Protein AF-A0A7V9KLG7-F1 (afdb_monomer_lite)

Secondary structure (DSSP, 8-state):
-PPPSEEEETTEEEE----EEEEEE--------S-------GGGEEEEEETTEEEE-EESSSSEEEEEES-GGG--TTPPEEEEETTSSSEEE-SSPPP--HHHHHHHHHHHHTT-SS---------------S-S-EEEEEEEEEEEETTEEEEEEEEEEE-SSPPPP-SSPPEEEETTEEESTTEEE-TTSSEEEEEEEHHHHHTSPTT-EEEEESS---TTS-S-EEEEEE--GGGB-

Sequence (241 aa):
MPEPRVMETHGRRENVRVAYRLTLAVELRSSQKVGTVRLPSLSKVGLIWLDDAA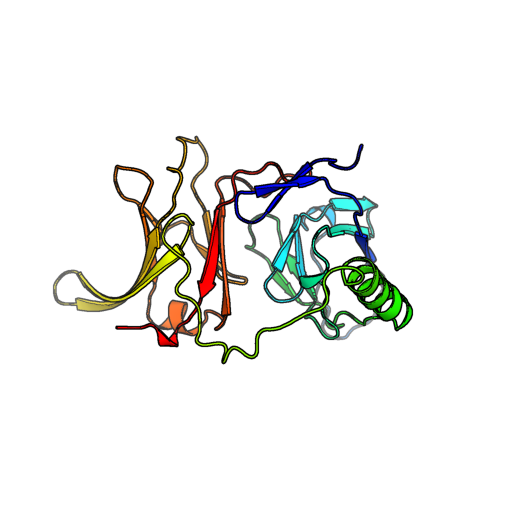LPAFSTNSQEISTLIYDLSVLRDGAEIAVSSADGSQMYSLAERLKYESKVQRLTSEVKTDSESKVQATSTSNVQPRKEGEEGNQVVGIRSAVRVIGATRMPLVQIELRTSRPFPPRHTALQLQVGKRFFLNELTGDHTGRTLTLTLTQEMFAELNQGGEIVAFFDKPDRSGFADVWHFGRLDKGSRQ

Foldseek 3Di:
DDAFQWAQDQNDIDGQPDKDKDKDFAPPPPDDDDPDPPDPFVVQWQWKAFQLDTFGWDDPDRGMIMGIDRDCVSQDAQTWIWTAGNQLPGIGTDPDGRHDDCVVVVVVVVVVVVPPPDDDDDDDDDDDPDPDDDQAWAFPAKEWDWDDDPPDIAIKIKTKIFGNDADDDDPFFKWKDFRSDIDGPQWDADPRNGMIIRIGGPVRVVPGDFFTWIKMFRHGCDSNNPGPMGTHGGDHPVRYD

Radius of gyration: 20.8 Å; chains: 1; bounding box: 42×64×61 Å

Structure (mmCIF, N/CA/C/O backbone):
data_AF-A0A7V9KLG7-F1
#
_entry.id   AF-A0A7V9KLG7-F1
#
loop_
_atom_site.group_PDB
_atom_site.id
_atom_site.type_symbol
_atom_site.label_atom_id
_atom_site.label_alt_id
_atom_site.label_comp_id
_atom_site.label_asym_id
_atom_site.label_entity_id
_atom_site.label_seq_id
_atom_site.pdbx_PDB_ins_code
_atom_site.Cartn_x
_atom_site.Cartn_y
_atom_site.Cartn_z
_atom_site.occupancy
_atom_site.B_iso_or_equiv
_atom_site.auth_seq_id
_atom_site.auth_comp_id
_atom_site.auth_asym_id
_atom_site.auth_atom_id
_atom_site.pdbx_PDB_model_num
ATOM 1 N N . MET A 1 1 ? 22.560 -0.362 -15.813 1.00 50.56 1 MET A N 1
ATOM 2 C CA . MET A 1 1 ? 22.410 -1.464 -14.835 1.00 50.56 1 MET A CA 1
ATOM 3 C C . MET A 1 1 ? 21.863 -2.677 -15.570 1.00 50.56 1 MET A C 1
ATOM 5 O O . MET A 1 1 ? 21.117 -2.451 -16.516 1.00 50.56 1 MET A O 1
ATOM 9 N N . PRO A 1 2 ? 22.240 -3.910 -15.197 1.00 54.38 2 PRO A N 1
ATOM 10 C CA . PRO A 1 2 ? 21.664 -5.111 -15.797 1.00 54.38 2 PRO A CA 1
ATOM 11 C C . PRO A 1 2 ? 20.204 -5.291 -15.352 1.00 54.38 2 PRO A C 1
ATOM 13 O O . PRO A 1 2 ? 19.889 -5.083 -14.183 1.00 54.38 2 PRO A O 1
ATOM 16 N N . GLU A 1 3 ? 19.326 -5.651 -16.287 1.00 60.41 3 GLU A N 1
ATOM 17 C CA . GLU A 1 3 ? 17.909 -5.929 -16.024 1.00 60.41 3 GLU A CA 1
ATOM 18 C C . GLU A 1 3 ? 17.754 -7.220 -15.194 1.00 60.41 3 GLU A C 1
ATOM 20 O O . GLU A 1 3 ? 18.496 -8.187 -15.423 1.00 60.41 3 GLU A O 1
ATOM 25 N N . PRO A 1 4 ? 16.834 -7.257 -14.210 1.00 60.16 4 PRO A N 1
ATOM 26 C CA . PRO A 1 4 ? 16.617 -8.442 -13.390 1.00 60.16 4 PRO A CA 1
ATOM 27 C C . PRO A 1 4 ? 16.093 -9.596 -14.252 1.00 60.16 4 PRO A C 1
ATOM 29 O O . PRO A 1 4 ? 15.178 -9.433 -15.051 1.00 60.16 4 PRO A O 1
ATOM 32 N N . ARG A 1 5 ? 16.695 -10.781 -14.088 1.00 68.75 5 ARG A N 1
ATOM 33 C CA . ARG A 1 5 ? 16.345 -11.996 -14.850 1.00 68.75 5 ARG A CA 1
ATOM 34 C C . ARG A 1 5 ? 15.296 -12.869 -14.157 1.00 68.75 5 ARG A C 1
ATOM 36 O O . ARG A 1 5 ? 14.752 -13.773 -14.785 1.00 68.75 5 ARG A O 1
ATOM 43 N N . VAL A 1 6 ? 15.029 -12.619 -12.876 1.00 68.75 6 VAL A N 1
ATOM 44 C CA . VAL A 1 6 ? 14.090 -13.376 -12.037 1.00 68.75 6 VAL A CA 1
ATOM 45 C C . VAL A 1 6 ? 13.351 -12.391 -11.136 1.00 68.75 6 VAL A C 1
ATOM 47 O O . VAL A 1 6 ? 13.998 -11.528 -10.549 1.00 68.75 6 VAL A O 1
ATOM 50 N N . MET A 1 7 ? 12.031 -12.527 -11.023 1.00 65.19 7 MET A N 1
ATOM 51 C CA . MET A 1 7 ? 11.168 -11.697 -10.175 1.00 65.19 7 MET A CA 1
ATOM 52 C C . MET A 1 7 ? 10.248 -12.592 -9.342 1.00 65.19 7 MET A C 1
ATOM 54 O O . MET A 1 7 ? 9.874 -13.673 -9.789 1.00 65.19 7 MET A O 1
ATOM 58 N N . GLU A 1 8 ? 9.891 -12.172 -8.129 1.00 56.59 8 GLU A N 1
ATOM 59 C CA . GLU A 1 8 ? 8.885 -12.865 -7.323 1.00 56.59 8 GLU A CA 1
ATOM 60 C C . GLU A 1 8 ? 7.519 -12.202 -7.525 1.00 56.59 8 GLU A C 1
ATOM 62 O O . GLU A 1 8 ? 7.353 -11.014 -7.270 1.00 56.59 8 GLU A O 1
ATOM 67 N N . THR A 1 9 ? 6.541 -12.944 -8.037 1.00 57.09 9 THR A N 1
ATOM 68 C CA . THR A 1 9 ? 5.181 -12.456 -8.307 1.00 57.09 9 THR A CA 1
ATOM 69 C C . THR A 1 9 ? 4.203 -13.399 -7.622 1.00 57.09 9 THR A C 1
ATOM 71 O O . THR A 1 9 ? 4.244 -14.606 -7.848 1.00 57.09 9 THR A O 1
ATOM 74 N N . HIS A 1 10 ? 3.363 -12.879 -6.721 1.00 55.62 10 HIS A N 1
ATOM 75 C CA . HIS A 1 10 ? 2.422 -13.689 -5.929 1.00 55.62 10 HIS A CA 1
ATOM 76 C C . HIS A 1 10 ? 3.079 -14.891 -5.207 1.00 55.62 10 HIS A C 1
ATOM 78 O O . HIS A 1 10 ? 2.511 -15.980 -5.141 1.00 55.62 10 HIS A O 1
ATOM 84 N N . GLY A 1 11 ? 4.302 -14.716 -4.689 1.00 54.75 11 GLY A N 1
ATOM 85 C CA . GLY A 1 11 ? 5.048 -15.769 -3.984 1.00 54.75 11 GLY A CA 1
ATOM 86 C C . GLY A 1 11 ? 5.677 -16.838 -4.889 1.00 54.75 11 GLY A C 1
ATOM 87 O O . GLY A 1 11 ? 6.160 -17.856 -4.393 1.00 54.75 11 GLY A O 1
ATOM 88 N N . ARG A 1 12 ? 5.684 -16.641 -6.214 1.00 58.19 12 ARG A N 1
ATOM 89 C CA . ARG A 1 12 ? 6.377 -17.509 -7.176 1.00 58.19 12 ARG A CA 1
ATOM 90 C C . ARG A 1 12 ? 7.534 -16.768 -7.821 1.00 58.19 12 ARG A C 1
ATOM 92 O O . ARG A 1 12 ? 7.380 -15.631 -8.246 1.00 58.19 12 ARG A O 1
ATOM 99 N N . ARG A 1 13 ? 8.688 -17.427 -7.932 1.00 68.00 13 ARG A N 1
ATOM 100 C CA . ARG A 1 13 ? 9.816 -16.917 -8.720 1.00 68.00 13 ARG A CA 1
ATOM 101 C C . ARG A 1 13 ? 9.582 -17.209 -10.194 1.00 68.00 13 ARG A C 1
ATOM 103 O O . ARG A 1 13 ? 9.555 -18.369 -10.597 1.00 68.00 13 ARG A O 1
ATOM 110 N N . GLU A 1 14 ? 9.464 -16.159 -10.987 1.00 69.94 14 GLU A N 1
ATOM 111 C CA . GLU A 1 14 ? 9.272 -16.224 -12.427 1.00 69.94 14 GLU A CA 1
ATOM 112 C C . GLU A 1 14 ? 10.493 -15.652 -13.149 1.00 69.94 14 GLU A C 1
ATOM 114 O O . GLU A 1 14 ? 11.100 -14.670 -12.720 1.00 69.94 14 GLU A O 1
ATOM 119 N N . ASN A 1 15 ? 10.879 -16.288 -14.256 1.00 73.81 15 ASN A N 1
ATOM 120 C CA . ASN A 1 15 ? 11.933 -15.760 -15.115 1.00 73.81 15 ASN A CA 1
ATOM 121 C C . ASN A 1 15 ? 11.377 -14.594 -15.930 1.00 73.81 15 ASN A C 1
ATOM 123 O O . ASN A 1 15 ? 10.425 -14.761 -16.696 1.00 73.81 15 ASN A O 1
ATOM 127 N N . VAL A 1 16 ? 12.020 -13.436 -15.817 1.00 69.50 16 VAL A N 1
ATOM 128 C CA . VAL A 1 16 ? 11.659 -12.246 -16.583 1.00 69.50 16 VAL A CA 1
ATOM 129 C C . VAL A 1 16 ? 12.152 -12.436 -18.013 1.00 69.50 16 VAL A C 1
ATOM 131 O O . VAL A 1 16 ? 13.354 -12.426 -18.277 1.00 69.50 16 VAL A O 1
ATOM 134 N N . ARG A 1 17 ? 11.219 -12.653 -18.944 1.00 73.88 17 ARG A N 1
ATOM 135 C CA . ARG A 1 17 ? 11.542 -12.797 -20.374 1.00 73.88 17 ARG A CA 1
ATOM 136 C C . ARG A 1 17 ? 11.576 -11.460 -21.104 1.00 73.88 17 ARG A C 1
ATOM 138 O O . ARG A 1 17 ? 12.339 -11.313 -22.051 1.00 73.88 17 ARG A O 1
ATOM 145 N N . VAL A 1 18 ? 10.734 -10.518 -20.683 1.00 73.56 18 VAL A N 1
ATOM 146 C CA . VAL A 1 18 ? 10.558 -9.211 -21.319 1.00 73.56 18 VAL A CA 1
ATOM 147 C C . VAL A 1 18 ? 10.290 -8.175 -20.232 1.00 73.56 18 VAL A C 1
ATOM 149 O O . VAL A 1 18 ? 9.501 -8.426 -19.324 1.00 73.56 18 VAL A O 1
ATOM 152 N N . ALA A 1 19 ? 10.939 -7.019 -20.340 1.00 76.50 19 ALA A N 1
ATOM 153 C CA . ALA A 1 19 ? 10.670 -5.846 -19.523 1.00 76.50 19 ALA A CA 1
ATOM 154 C C . ALA A 1 19 ? 10.265 -4.689 -20.439 1.00 76.50 19 ALA A C 1
ATOM 156 O O . ALA A 1 19 ? 10.930 -4.410 -21.437 1.00 76.50 19 ALA A O 1
ATOM 157 N N . TYR A 1 20 ? 9.174 -4.011 -20.102 1.00 80.44 20 TYR A N 1
ATOM 158 C CA . TYR A 1 20 ? 8.732 -2.806 -20.790 1.00 80.44 20 TYR A CA 1
ATOM 159 C C . TYR A 1 20 ? 9.204 -1.593 -20.006 1.00 80.44 20 TYR A C 1
ATOM 161 O O . TYR A 1 20 ? 9.149 -1.578 -18.780 1.00 80.44 20 TYR A O 1
ATOM 169 N N . ARG A 1 21 ? 9.654 -0.551 -20.698 1.00 83.81 21 ARG A N 1
ATOM 170 C CA . ARG A 1 21 ? 10.024 0.706 -20.054 1.00 83.81 21 ARG A CA 1
ATOM 171 C C . ARG A 1 21 ? 8.976 1.762 -20.356 1.00 83.81 21 ARG A C 1
ATOM 173 O O . ARG A 1 21 ? 8.774 2.115 -21.514 1.00 83.81 21 ARG A O 1
ATOM 180 N N . LEU A 1 22 ? 8.356 2.289 -19.306 1.00 83.62 22 LEU A N 1
ATOM 181 C CA . LEU A 1 22 ? 7.529 3.486 -19.390 1.00 83.62 22 LEU A CA 1
ATOM 182 C C . LEU A 1 22 ? 8.392 4.693 -19.027 1.00 83.62 22 LEU A C 1
ATOM 184 O O . LEU A 1 22 ? 8.994 4.708 -17.954 1.00 83.62 22 LEU A O 1
ATOM 188 N N . THR A 1 23 ? 8.439 5.695 -19.902 1.00 84.06 23 THR A N 1
ATOM 189 C CA . THR A 1 23 ? 9.157 6.956 -19.676 1.00 84.06 23 THR A CA 1
ATOM 190 C C . THR A 1 23 ? 8.160 8.105 -19.682 1.00 84.06 23 THR A C 1
ATOM 192 O O . THR A 1 23 ? 7.398 8.257 -20.633 1.00 84.06 23 THR A O 1
ATOM 195 N N . LEU A 1 24 ? 8.188 8.927 -18.636 1.00 81.81 24 LEU A N 1
ATOM 196 C CA . LEU A 1 24 ? 7.443 10.176 -18.551 1.00 81.81 24 LEU A CA 1
ATOM 197 C C . LEU A 1 24 ? 8.441 11.326 -18.703 1.00 81.81 24 LEU A C 1
ATOM 199 O O . LEU A 1 24 ? 9.329 11.500 -17.863 1.00 81.81 24 LEU A O 1
ATOM 203 N N . ALA A 1 25 ? 8.300 12.089 -19.785 1.00 78.62 25 ALA A N 1
ATOM 204 C CA . ALA A 1 25 ? 9.072 13.300 -20.025 1.00 78.62 25 ALA A CA 1
ATOM 205 C C . ALA A 1 25 ? 8.275 14.511 -19.527 1.00 78.62 25 ALA A C 1
ATOM 207 O O . ALA A 1 25 ? 7.115 14.695 -19.897 1.00 78.62 25 ALA A O 1
ATOM 208 N N . VAL A 1 26 ? 8.889 15.343 -18.687 1.00 68.25 26 VAL A N 1
ATOM 209 C CA . VAL A 1 26 ? 8.287 16.610 -18.266 1.00 68.25 26 VAL A CA 1
ATOM 210 C C . VAL A 1 26 ? 8.741 17.695 -19.225 1.00 68.25 26 VAL A C 1
ATOM 212 O O . VAL A 1 26 ? 9.875 18.173 -19.165 1.00 68.25 26 VAL A O 1
ATOM 215 N N . GLU A 1 27 ? 7.830 18.119 -20.094 1.00 62.97 27 GLU A N 1
ATOM 216 C CA . GLU A 1 27 ? 8.042 19.298 -20.922 1.00 62.97 27 GLU A CA 1
ATOM 217 C C . GLU A 1 27 ? 7.911 20.542 -20.027 1.00 62.97 27 GLU A C 1
ATOM 219 O O . GLU A 1 27 ? 6.814 21.010 -19.711 1.00 62.97 27 GLU A O 1
ATOM 224 N N . LEU A 1 28 ? 9.047 21.063 -19.555 1.00 54.12 28 LEU A N 1
ATOM 225 C CA . LEU A 1 28 ? 9.112 22.339 -18.843 1.00 54.12 28 LEU A CA 1
ATOM 226 C C . LEU A 1 28 ? 8.770 23.461 -19.828 1.00 54.12 28 LEU A C 1
ATOM 228 O O . LEU A 1 28 ? 9.656 24.117 -20.374 1.00 54.12 28 LEU A O 1
ATOM 232 N N . ARG A 1 29 ? 7.479 23.702 -20.068 1.00 46.84 29 ARG A N 1
ATOM 233 C CA . ARG A 1 29 ? 7.047 24.899 -20.789 1.00 46.84 29 ARG A CA 1
ATOM 234 C C . ARG A 1 29 ? 7.400 26.106 -19.936 1.00 46.84 29 ARG A C 1
ATOM 236 O O . ARG A 1 29 ? 6.752 26.394 -18.929 1.00 46.84 29 ARG A O 1
ATOM 243 N N . SER A 1 30 ? 8.468 26.797 -20.320 1.00 44.09 30 SER A N 1
ATOM 244 C CA . SER A 1 30 ? 8.828 28.076 -19.734 1.00 44.09 30 SER A CA 1
ATOM 245 C C . SER A 1 30 ? 7.681 29.059 -19.976 1.00 44.09 30 SER A C 1
ATOM 247 O O . SER A 1 30 ? 7.465 29.496 -21.101 1.00 44.09 30 SER A O 1
ATOM 249 N N . SER A 1 31 ? 6.985 29.415 -18.896 1.00 46.75 31 SER A N 1
ATOM 250 C CA . SER A 1 31 ? 6.169 30.626 -18.757 1.00 46.75 31 SER A CA 1
ATOM 251 C C . SER A 1 31 ? 4.868 30.710 -19.571 1.00 46.75 31 SER A C 1
ATOM 253 O O . SER A 1 31 ? 4.874 31.202 -20.689 1.00 46.75 31 SER A O 1
ATOM 255 N N . GLN A 1 32 ? 3.717 30.454 -18.931 1.00 37.38 32 GLN A N 1
ATOM 256 C CA . GLN A 1 32 ? 2.627 31.446 -18.881 1.00 37.38 32 GLN A CA 1
ATOM 257 C C . GLN A 1 32 ? 1.530 31.083 -17.865 1.00 37.38 32 GLN A C 1
ATOM 259 O O . GLN A 1 32 ? 1.142 29.932 -17.699 1.00 37.38 32 GLN A O 1
ATOM 264 N N . LYS A 1 33 ? 1.064 32.123 -17.167 1.00 43.78 33 LYS A N 1
ATOM 265 C CA . LYS A 1 33 ? -0.022 32.176 -16.180 1.00 43.78 33 LYS A CA 1
ATOM 266 C C . LYS A 1 33 ? -1.283 31.398 -16.601 1.00 43.78 33 LYS A C 1
ATOM 268 O O . LYS A 1 33 ? -2.087 31.977 -17.311 1.00 43.78 33 LYS A O 1
ATOM 273 N N . VAL A 1 34 ? -1.510 30.196 -16.067 1.00 38.12 34 VAL A N 1
ATOM 274 C CA . VAL A 1 34 ? -2.813 29.706 -15.556 1.00 38.12 34 VAL A CA 1
ATOM 275 C C . VAL A 1 34 ? -2.500 28.552 -14.592 1.00 38.12 34 VAL A C 1
ATOM 277 O O . VAL A 1 34 ? -1.926 27.558 -15.016 1.00 38.12 34 VAL A O 1
ATOM 280 N N . GLY A 1 35 ? -2.811 28.702 -13.298 1.00 39.91 35 GLY A N 1
ATOM 281 C CA . GLY A 1 35 ? -2.832 27.616 -12.297 1.00 39.91 35 GLY A CA 1
ATOM 282 C C . GLY A 1 35 ? -1.696 26.585 -12.371 1.00 39.91 35 GLY A C 1
ATOM 283 O O . GLY A 1 35 ? -1.951 25.405 -12.588 1.00 39.91 35 GLY A O 1
ATOM 284 N N . THR A 1 36 ? -0.440 27.006 -12.222 1.00 37.34 36 THR A N 1
ATOM 285 C CA . THR A 1 36 ? 0.720 26.114 -12.351 1.00 37.34 36 THR A CA 1
ATOM 286 C C . THR A 1 36 ? 0.822 25.158 -11.160 1.00 37.34 36 THR A C 1
ATOM 288 O O . THR A 1 36 ? 1.335 25.520 -10.100 1.00 37.34 36 THR A O 1
ATOM 291 N N . VAL A 1 37 ? 0.392 23.907 -11.346 1.00 46.44 37 VAL A N 1
ATOM 292 C CA . VAL A 1 37 ? 0.828 22.793 -10.495 1.00 46.44 37 VAL A CA 1
ATOM 293 C C . VAL A 1 37 ? 2.328 22.631 -10.731 1.00 46.44 37 VAL A C 1
ATOM 295 O O . VAL A 1 37 ? 2.761 22.110 -11.758 1.00 46.44 37 VAL A O 1
ATOM 298 N N . ARG A 1 38 ? 3.149 23.154 -9.815 1.00 52.56 38 ARG A N 1
ATOM 299 C CA . ARG A 1 38 ? 4.588 22.877 -9.816 1.00 52.56 38 ARG A CA 1
ATOM 300 C C . ARG A 1 38 ? 4.759 21.396 -9.504 1.00 52.56 38 ARG A C 1
ATOM 302 O O . ARG A 1 38 ? 4.653 21.004 -8.346 1.00 52.56 38 ARG A O 1
ATOM 309 N N . LEU A 1 39 ? 5.022 20.592 -10.534 1.00 57.00 39 LEU A N 1
ATOM 310 C CA . LEU A 1 39 ? 5.533 19.241 -10.338 1.00 57.00 39 LEU A CA 1
ATOM 311 C C . LEU A 1 39 ? 6.772 19.332 -9.427 1.00 57.00 39 LEU A C 1
ATOM 313 O O . LEU A 1 39 ? 7.597 20.241 -9.602 1.00 57.00 39 LEU A O 1
ATOM 317 N N . PRO A 1 40 ? 6.902 18.446 -8.428 1.00 60.19 40 PRO A N 1
ATOM 318 C CA . PRO A 1 40 ? 8.094 18.402 -7.600 1.00 60.19 40 PRO A CA 1
ATOM 319 C C . PRO A 1 40 ? 9.307 18.161 -8.503 1.00 60.19 40 PRO A C 1
ATOM 321 O O . PRO A 1 40 ? 9.187 17.565 -9.574 1.00 60.19 40 PRO A O 1
ATOM 324 N N . SER A 1 41 ? 10.487 18.609 -8.063 1.00 68.69 41 SER A N 1
ATOM 325 C CA . SER A 1 41 ? 11.746 18.237 -8.720 1.00 68.69 41 SER A CA 1
ATOM 326 C C . SER A 1 41 ? 11.728 16.738 -9.011 1.00 68.69 41 SER A C 1
ATOM 328 O O . SER A 1 41 ? 11.531 15.956 -8.081 1.00 68.69 41 SER A O 1
ATOM 330 N N . LEU A 1 42 ? 11.919 16.338 -10.272 1.00 68.12 42 LEU A N 1
ATOM 331 C CA . LEU A 1 42 ? 11.812 14.935 -10.695 1.00 68.12 42 LEU A CA 1
ATOM 332 C C . LEU A 1 42 ? 12.745 14.005 -9.910 1.00 68.12 42 LEU A C 1
ATOM 334 O O . LEU A 1 42 ? 12.438 12.834 -9.719 1.00 68.12 42 LEU A O 1
ATOM 338 N N . SER A 1 43 ? 13.832 14.550 -9.356 1.00 68.88 43 SER A N 1
ATOM 339 C CA . SER A 1 43 ? 14.727 13.858 -8.423 1.00 68.88 43 SER A CA 1
ATOM 340 C C . SER A 1 43 ? 14.064 13.378 -7.124 1.00 68.88 43 SER A C 1
ATOM 342 O O . SER A 1 43 ? 14.646 12.559 -6.4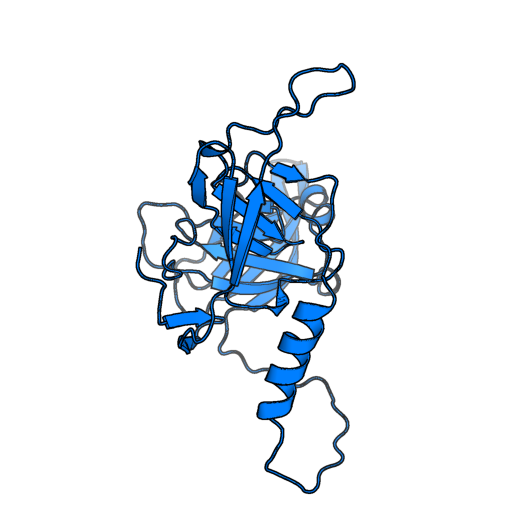18 1.00 68.88 43 SER A O 1
ATOM 344 N N . LYS A 1 44 ? 12.869 13.877 -6.788 1.00 78.56 44 LYS A N 1
ATOM 345 C CA . LYS A 1 44 ? 12.083 13.472 -5.614 1.00 78.56 44 LYS A CA 1
ATOM 346 C C . LYS A 1 44 ? 10.994 12.453 -5.943 1.00 78.56 44 LYS A C 1
ATOM 348 O O . LYS A 1 44 ? 10.397 11.912 -5.013 1.00 78.56 44 LYS A O 1
ATOM 353 N N . VAL A 1 45 ? 10.726 12.190 -7.225 1.00 83.75 45 VAL A N 1
ATOM 354 C CA . VAL A 1 45 ? 9.742 11.183 -7.630 1.00 83.75 45 VAL A CA 1
ATOM 355 C C . VAL A 1 45 ? 10.337 9.802 -7.395 1.00 83.75 45 VAL A C 1
ATOM 357 O O . VAL A 1 45 ? 11.365 9.448 -7.970 1.00 83.75 45 VAL A O 1
ATOM 360 N N . GLY A 1 46 ? 9.696 9.037 -6.517 1.00 83.50 46 GLY A N 1
ATOM 361 C CA . GLY A 1 46 ? 10.102 7.670 -6.201 1.00 83.50 46 GLY A CA 1
ATOM 362 C C . GLY A 1 46 ? 9.185 6.611 -6.790 1.00 83.50 46 GLY A C 1
ATOM 363 O O . GLY A 1 46 ? 9.632 5.483 -6.978 1.00 83.50 46 GLY A O 1
ATOM 364 N N . LEU A 1 47 ? 7.935 6.969 -7.094 1.00 86.94 47 LEU A N 1
ATOM 365 C CA . LEU A 1 47 ? 6.925 6.046 -7.601 1.00 86.94 47 LEU A CA 1
ATOM 366 C C . LEU A 1 47 ? 6.180 6.657 -8.792 1.00 86.94 47 LEU A C 1
ATOM 368 O O . LEU A 1 47 ? 5.845 7.846 -8.788 1.00 86.94 47 LEU A O 1
ATOM 372 N N . ILE A 1 48 ? 5.910 5.818 -9.788 1.00 87.00 48 ILE A N 1
ATOM 373 C CA . ILE A 1 48 ? 4.933 6.055 -10.850 1.00 87.00 48 ILE A CA 1
ATOM 374 C C . ILE A 1 48 ? 3.742 5.149 -10.564 1.00 87.00 48 ILE A C 1
ATOM 376 O O . ILE A 1 48 ? 3.901 3.958 -10.324 1.00 87.00 48 ILE A O 1
ATOM 380 N N . TRP A 1 49 ? 2.555 5.725 -10.603 1.00 88.81 49 TRP A N 1
ATOM 381 C CA . TRP A 1 49 ? 1.295 5.039 -10.403 1.00 88.81 49 TRP A CA 1
ATOM 382 C C . TRP A 1 49 ? 0.593 4.869 -11.736 1.00 88.81 49 TRP A C 1
ATOM 384 O O . TRP A 1 49 ? 0.476 5.837 -12.490 1.00 88.81 49 TRP A O 1
ATOM 394 N N . LEU A 1 50 ? 0.113 3.657 -11.987 1.00 86.44 50 LEU A N 1
ATOM 395 C CA . LEU A 1 50 ? -0.813 3.345 -13.068 1.00 86.44 50 LEU A CA 1
ATOM 396 C C . LEU A 1 50 ? -2.081 2.785 -12.436 1.00 86.44 50 LEU A C 1
ATOM 398 O O . LEU A 1 50 ? -2.075 1.681 -11.893 1.00 86.44 50 LEU A O 1
ATOM 402 N N . ASP A 1 51 ? -3.144 3.585 -12.447 1.00 87.00 51 ASP A N 1
ATOM 403 C CA . ASP A 1 51 ? -4.304 3.394 -11.578 1.00 87.00 51 ASP A CA 1
ATOM 404 C C . ASP A 1 51 ? -3.853 3.201 -10.116 1.00 87.00 51 ASP A C 1
ATOM 406 O O . ASP A 1 51 ? -3.247 4.103 -9.534 1.00 87.00 51 ASP A O 1
ATOM 410 N N . ASP A 1 52 ? -4.116 2.034 -9.528 1.00 81.25 52 ASP A N 1
ATOM 411 C CA . ASP A 1 52 ? -3.755 1.688 -8.150 1.00 81.25 52 ASP A CA 1
ATOM 412 C C . ASP A 1 52 ? -2.397 0.966 -8.032 1.00 81.25 52 ASP A C 1
ATOM 414 O O . ASP A 1 52 ? -1.942 0.709 -6.918 1.00 81.25 52 ASP A O 1
ATOM 418 N N . ALA A 1 53 ? -1.738 0.640 -9.151 1.00 80.62 53 ALA A N 1
ATOM 419 C CA . ALA A 1 53 ? -0.456 -0.062 -9.148 1.00 80.62 53 ALA A CA 1
ATOM 420 C C . ALA A 1 53 ? 0.703 0.923 -8.948 1.00 80.62 53 ALA A C 1
ATOM 422 O O . ALA A 1 53 ? 0.884 1.846 -9.745 1.00 80.62 53 ALA A O 1
ATOM 423 N N . ALA A 1 54 ? 1.512 0.704 -7.909 1.00 84.38 54 ALA A N 1
ATOM 424 C CA . ALA A 1 54 ? 2.710 1.491 -7.631 1.00 84.38 54 ALA A CA 1
ATOM 425 C C . ALA A 1 54 ? 3.949 0.839 -8.248 1.00 84.38 54 ALA A C 1
ATOM 427 O O . ALA A 1 54 ? 4.280 -0.307 -7.947 1.00 84.38 54 ALA A O 1
ATOM 428 N N . LEU A 1 55 ? 4.671 1.592 -9.072 1.00 84.62 55 LEU A N 1
ATOM 429 C CA . LEU A 1 55 ? 5.867 1.132 -9.762 1.00 84.62 55 LEU A CA 1
ATOM 430 C C . LEU A 1 55 ? 7.077 1.985 -9.358 1.00 84.62 55 LEU A C 1
ATOM 432 O O . LEU A 1 55 ? 6.985 3.218 -9.350 1.00 84.62 55 LEU A O 1
ATOM 436 N N . PRO A 1 56 ? 8.235 1.377 -9.047 1.00 84.62 56 PRO A N 1
ATOM 437 C CA . PRO A 1 56 ? 9.426 2.123 -8.670 1.00 84.62 56 PRO A CA 1
ATOM 438 C C . PRO A 1 56 ? 9.910 2.987 -9.836 1.00 84.62 56 PRO A C 1
ATOM 440 O O . PRO A 1 56 ? 10.150 2.500 -10.945 1.00 84.62 56 PRO A O 1
ATOM 443 N N . ALA A 1 57 ? 10.066 4.282 -9.575 1.00 86.19 57 ALA A N 1
ATOM 444 C CA . ALA A 1 57 ? 10.538 5.248 -10.551 1.00 86.19 57 ALA A CA 1
ATOM 445 C C . ALA A 1 57 ? 12.052 5.460 -10.435 1.00 86.19 57 ALA A C 1
ATOM 447 O O . ALA A 1 57 ? 12.651 5.428 -9.355 1.00 86.19 57 ALA A O 1
ATOM 448 N N . PHE A 1 58 ? 12.692 5.727 -11.564 1.00 83.56 58 PHE A N 1
ATOM 449 C CA . PHE A 1 58 ? 14.075 6.164 -11.632 1.00 83.56 58 PHE A CA 1
ATOM 450 C C . PHE A 1 58 ? 14.211 7.312 -12.622 1.00 83.56 58 PHE A C 1
ATOM 452 O O . PHE A 1 58 ? 13.668 7.278 -13.721 1.00 83.56 58 PHE A O 1
ATOM 459 N N . SER A 1 59 ? 14.955 8.339 -12.226 1.00 81.50 59 SER A N 1
ATOM 460 C CA . SER A 1 59 ? 15.335 9.421 -13.130 1.00 81.50 59 SER A CA 1
ATOM 461 C C . SER A 1 59 ? 16.389 8.911 -14.111 1.00 81.50 59 SER A C 1
ATOM 463 O O . SER A 1 59 ? 17.375 8.289 -13.706 1.00 81.50 59 SER A O 1
ATOM 465 N N . THR A 1 60 ? 16.164 9.159 -15.398 1.00 74.50 60 THR A N 1
ATOM 466 C CA . THR A 1 60 ? 17.169 8.943 -16.448 1.00 74.50 60 THR A CA 1
ATOM 467 C C . THR A 1 60 ? 17.955 10.202 -16.753 1.00 74.50 60 THR A C 1
ATOM 469 O O . THR A 1 60 ? 19.139 10.120 -17.070 1.00 74.50 60 THR A O 1
ATOM 472 N N . ASN A 1 61 ? 17.327 11.363 -16.592 1.00 78.56 61 ASN A N 1
ATOM 473 C CA . ASN A 1 61 ? 17.964 12.671 -16.627 1.00 78.56 61 ASN A CA 1
ATOM 474 C C . ASN A 1 61 ? 17.129 13.670 -15.795 1.00 78.56 61 ASN A C 1
ATOM 476 O O . ASN A 1 61 ? 16.178 13.291 -15.109 1.00 78.56 61 ASN A O 1
ATOM 480 N N . SER A 1 62 ? 17.477 14.957 -15.836 1.00 78.31 62 SER A N 1
ATOM 481 C CA . SER A 1 62 ? 16.775 16.008 -15.085 1.00 78.31 62 SER A CA 1
ATOM 482 C C . SER A 1 62 ? 15.338 16.285 -15.550 1.00 78.31 62 SER A C 1
ATOM 484 O O . SER A 1 62 ? 14.629 17.017 -14.863 1.00 78.31 62 SER A O 1
ATOM 486 N N . GLN A 1 63 ? 14.913 15.731 -16.688 1.00 80.56 63 GLN A N 1
ATOM 487 C CA . GLN A 1 63 ? 13.626 15.989 -17.343 1.00 80.56 63 GLN A CA 1
ATOM 488 C C . GLN A 1 63 ? 12.778 14.724 -17.539 1.00 80.56 63 GLN A C 1
ATOM 490 O O . GLN A 1 63 ? 11.608 14.818 -17.902 1.00 80.56 63 GLN A O 1
ATOM 495 N N . GLU A 1 64 ? 13.336 13.549 -17.258 1.00 84.25 64 GLU A N 1
ATOM 496 C CA . GLU A 1 64 ? 12.688 12.264 -17.472 1.00 84.25 64 GLU A CA 1
ATOM 497 C C . GLU A 1 64 ? 12.736 11.395 -16.223 1.00 84.25 64 GLU A C 1
ATOM 499 O O . GLU A 1 64 ? 13.776 11.219 -15.575 1.00 84.25 64 GLU A O 1
ATOM 504 N N . ILE A 1 65 ? 11.596 10.769 -15.957 1.00 85.81 65 ILE A N 1
ATOM 505 C CA . ILE A 1 65 ? 11.473 9.650 -15.033 1.00 85.81 65 ILE A CA 1
ATOM 506 C C . ILE A 1 65 ? 11.001 8.430 -15.808 1.00 85.81 65 ILE A C 1
ATOM 508 O O . ILE A 1 65 ? 10.283 8.524 -16.800 1.00 85.81 65 ILE A O 1
ATOM 512 N N . SER A 1 66 ? 11.438 7.261 -15.382 1.00 86.00 66 SER A N 1
ATOM 513 C CA . SER A 1 66 ? 11.096 6.000 -16.014 1.00 86.00 66 SER A CA 1
ATOM 514 C C . SER A 1 66 ? 10.768 4.950 -14.970 1.00 86.00 66 SER A C 1
ATOM 516 O O . SER A 1 66 ? 11.208 5.040 -13.827 1.00 86.00 66 SER A O 1
ATOM 518 N N . THR A 1 67 ? 10.019 3.937 -15.374 1.00 86.56 67 THR A N 1
ATOM 519 C CA . THR A 1 67 ? 9.820 2.715 -14.600 1.00 86.56 67 THR A CA 1
ATOM 520 C C . THR A 1 67 ? 9.898 1.495 -15.516 1.00 86.56 67 THR A C 1
ATOM 522 O O . THR A 1 67 ? 9.728 1.613 -16.734 1.00 86.56 67 THR A O 1
ATOM 525 N N . LEU A 1 68 ? 10.216 0.340 -14.933 1.00 83.25 68 LEU A N 1
ATOM 526 C CA . LEU A 1 68 ? 10.221 -0.948 -15.620 1.00 83.25 68 LEU A CA 1
ATOM 527 C C . LEU A 1 68 ? 8.953 -1.710 -15.245 1.00 83.25 68 LEU A C 1
ATOM 529 O O . LEU A 1 68 ? 8.581 -1.780 -14.076 1.00 83.25 68 LEU A O 1
ATOM 533 N N . ILE A 1 69 ? 8.306 -2.271 -16.255 1.00 80.38 69 ILE A N 1
ATOM 534 C CA . ILE A 1 69 ? 7.022 -2.949 -16.170 1.00 80.38 69 ILE A CA 1
ATOM 535 C C . ILE A 1 69 ? 7.222 -4.367 -16.667 1.00 80.38 69 ILE A C 1
ATOM 537 O O . ILE A 1 69 ? 7.584 -4.597 -17.822 1.00 80.38 69 ILE A O 1
ATOM 541 N N . TYR A 1 70 ? 6.988 -5.311 -15.770 1.00 76.06 70 TYR A N 1
ATOM 542 C CA . TYR A 1 70 ? 7.157 -6.736 -16.035 1.00 76.06 70 TYR A CA 1
ATOM 543 C C . TYR A 1 70 ? 5.809 -7.440 -16.209 1.00 76.06 70 TYR A C 1
ATOM 545 O O . TYR A 1 70 ? 5.716 -8.401 -16.965 1.00 76.06 70 TYR A O 1
ATOM 553 N N . ASP A 1 71 ? 4.755 -6.923 -15.572 1.00 74.25 71 ASP A N 1
ATOM 554 C CA . ASP A 1 71 ? 3.380 -7.378 -15.759 1.00 74.25 71 ASP A CA 1
ATOM 555 C C . ASP A 1 71 ? 2.605 -6.371 -16.615 1.00 74.25 71 ASP A C 1
ATOM 557 O O . ASP A 1 71 ? 2.359 -5.244 -16.199 1.00 74.25 71 ASP A O 1
ATOM 561 N N . LEU A 1 72 ? 2.198 -6.783 -17.816 1.00 75.06 72 LEU A N 1
ATOM 562 C CA . LEU A 1 72 ? 1.402 -5.955 -18.725 1.00 75.06 72 LEU A CA 1
ATOM 563 C C . LEU A 1 72 ? -0.028 -5.711 -18.228 1.00 75.06 72 LEU A C 1
ATOM 565 O O . LEU A 1 72 ? -0.693 -4.819 -18.746 1.00 75.06 72 LEU A O 1
ATOM 569 N N . SER A 1 73 ? -0.520 -6.460 -17.237 1.00 73.94 73 SER A N 1
ATOM 570 C CA . SER A 1 73 ? -1.872 -6.284 -16.694 1.00 73.94 73 SER A CA 1
ATOM 571 C C . SER A 1 73 ? -2.085 -4.915 -16.023 1.00 73.94 73 SER A C 1
ATOM 573 O O . SER A 1 73 ? -3.230 -4.453 -15.905 1.00 73.94 73 SER A O 1
ATOM 575 N N . VAL A 1 74 ? -0.985 -4.254 -15.637 1.00 75.19 74 VAL A N 1
ATOM 576 C CA . VAL A 1 74 ? -0.965 -2.887 -15.089 1.00 75.19 74 VAL A CA 1
ATOM 577 C C . VAL A 1 74 ? -1.102 -1.817 -16.176 1.00 75.19 74 VAL A C 1
ATOM 579 O O . VAL A 1 74 ? -1.466 -0.682 -15.887 1.00 75.19 74 VAL A O 1
ATOM 582 N N . LEU A 1 75 ? -0.827 -2.164 -17.437 1.00 80.88 75 LEU A N 1
ATOM 583 C CA . LEU A 1 75 ? -0.960 -1.264 -18.574 1.00 80.88 75 LEU A CA 1
ATOM 584 C C . LEU A 1 75 ? -2.391 -1.359 -19.117 1.00 80.88 75 LEU A C 1
ATOM 586 O O . LEU A 1 75 ? -2.722 -2.244 -19.907 1.00 80.88 75 LEU A O 1
ATOM 590 N N . ARG A 1 76 ? -3.258 -0.436 -18.694 1.00 80.38 76 ARG A N 1
ATOM 591 C CA . ARG A 1 76 ? -4.653 -0.356 -19.155 1.00 80.38 76 ARG A CA 1
ATOM 592 C C . ARG A 1 76 ? -4.884 0.919 -19.948 1.00 80.38 76 ARG A C 1
ATOM 594 O O . ARG A 1 76 ? -4.426 1.990 -19.558 1.00 80.38 76 ARG A O 1
ATOM 601 N N . ASP A 1 77 ? -5.603 0.809 -21.060 1.00 82.56 77 ASP A N 1
ATOM 602 C CA . ASP A 1 77 ? -6.005 1.999 -21.806 1.00 82.56 77 ASP A CA 1
ATOM 603 C C . ASP A 1 77 ? -6.900 2.889 -20.935 1.00 82.56 77 ASP A C 1
ATOM 605 O O . ASP A 1 77 ? -7.816 2.408 -20.264 1.00 82.56 77 ASP A O 1
ATOM 609 N N . GLY A 1 78 ? -6.592 4.182 -20.901 1.00 83.94 78 GLY A N 1
ATOM 610 C CA . GLY A 1 78 ? -7.261 5.145 -20.036 1.00 83.94 78 GLY A CA 1
ATOM 611 C C . GLY A 1 78 ? -6.862 5.083 -18.556 1.00 83.94 78 GLY A C 1
ATOM 612 O O . GLY A 1 78 ? -7.505 5.784 -17.763 1.00 83.94 78 GLY A O 1
ATOM 613 N N . ALA A 1 79 ? -5.832 4.306 -18.186 1.00 83.00 79 ALA A N 1
ATOM 614 C CA . ALA A 1 79 ? -5.318 4.263 -16.817 1.00 83.00 79 ALA A CA 1
ATOM 615 C C . ALA A 1 79 ? -4.898 5.660 -16.344 1.00 83.00 79 ALA A C 1
ATOM 617 O O . ALA A 1 79 ? -4.269 6.427 -17.084 1.00 83.00 79 ALA A O 1
ATOM 618 N N . GLU A 1 80 ? -5.247 6.001 -15.106 1.00 87.06 80 GLU A N 1
ATOM 619 C CA . GLU A 1 80 ? -4.770 7.224 -14.473 1.00 87.06 80 GLU A CA 1
ATOM 620 C C . GLU A 1 80 ? -3.267 7.106 -14.227 1.00 87.06 80 GLU A C 1
ATOM 622 O O . GLU A 1 80 ? -2.805 6.138 -13.626 1.00 87.06 80 GLU A O 1
ATOM 627 N N . ILE A 1 81 ? -2.502 8.108 -14.660 1.00 85.56 81 ILE A N 1
ATOM 628 C CA . ILE A 1 81 ? -1.079 8.182 -14.353 1.00 85.56 81 ILE A CA 1
ATOM 629 C C . ILE A 1 81 ? -0.893 9.191 -13.230 1.00 85.56 81 ILE A C 1
ATOM 631 O O . ILE A 1 81 ? -1.329 10.338 -13.330 1.00 85.56 81 ILE A O 1
ATOM 635 N N . ALA A 1 82 ? -0.213 8.785 -12.168 1.00 87.38 82 ALA A N 1
ATOM 636 C CA . ALA A 1 82 ? 0.202 9.700 -11.119 1.00 87.38 82 ALA A CA 1
ATOM 637 C C . ALA A 1 82 ? 1.663 9.465 -10.746 1.00 87.38 82 ALA A C 1
ATOM 639 O O . ALA A 1 82 ? 2.245 8.422 -11.024 1.00 87.38 82 ALA A O 1
ATOM 640 N N . VAL A 1 83 ? 2.277 10.457 -10.121 1.00 88.56 83 VAL A N 1
ATOM 641 C CA . VAL A 1 83 ? 3.636 10.361 -9.593 1.00 88.56 83 VAL A CA 1
ATOM 642 C C . VAL A 1 83 ? 3.612 10.715 -8.125 1.00 88.56 83 VAL A C 1
ATOM 644 O O . VAL A 1 83 ? 2.869 11.606 -7.710 1.00 88.56 83 VAL A O 1
ATOM 647 N N . SER A 1 84 ? 4.427 10.037 -7.327 1.00 83.38 84 SER A N 1
ATOM 648 C CA . SER A 1 84 ? 4.565 10.404 -5.924 1.00 83.38 84 SER A CA 1
ATOM 649 C C . SER A 1 84 ? 6.006 10.421 -5.453 1.00 83.38 84 SER A C 1
ATOM 651 O O . SER A 1 84 ? 6.912 9.826 -6.053 1.00 83.38 84 SER A O 1
ATOM 653 N N . SER A 1 85 ? 6.213 11.101 -4.327 1.00 84.25 85 SER A N 1
ATOM 654 C CA . SER A 1 85 ? 7.403 10.892 -3.518 1.00 84.25 85 SER A CA 1
ATOM 655 C C . SER A 1 85 ? 7.519 9.420 -3.126 1.00 84.25 85 SER A C 1
ATOM 657 O O . SER A 1 85 ? 6.561 8.642 -3.165 1.00 84.25 85 SER A O 1
ATOM 659 N N . ALA A 1 86 ? 8.737 9.021 -2.786 1.00 72.38 86 ALA A N 1
ATOM 660 C CA . ALA A 1 86 ? 9.062 7.624 -2.545 1.00 72.38 86 ALA A CA 1
ATOM 661 C C . ALA A 1 86 ? 8.373 7.023 -1.300 1.00 72.38 86 ALA A C 1
ATOM 663 O O . ALA A 1 86 ? 8.323 5.809 -1.165 1.00 72.38 86 ALA A O 1
ATOM 664 N N . ASP A 1 87 ? 7.899 7.868 -0.391 1.00 71.88 87 ASP A N 1
ATOM 665 C CA . ASP A 1 87 ? 7.106 7.548 0.802 1.00 71.88 87 ASP A CA 1
ATOM 666 C C . ASP A 1 87 ? 5.589 7.717 0.574 1.00 71.88 87 ASP A C 1
ATOM 668 O O . ASP A 1 87 ? 4.808 7.596 1.511 1.00 71.88 87 ASP A O 1
ATOM 672 N N . GLY A 1 88 ? 5.164 8.073 -0.645 1.00 72.00 88 GLY A N 1
ATOM 673 C CA . GLY A 1 88 ? 3.760 8.320 -0.979 1.00 72.00 88 GLY A CA 1
ATOM 674 C C . GLY A 1 88 ? 3.152 9.585 -0.364 1.00 72.00 88 GLY A C 1
ATOM 675 O O . GLY A 1 88 ? 1.978 9.857 -0.597 1.00 72.00 88 GLY A O 1
ATOM 676 N N . SER A 1 89 ? 3.921 10.380 0.390 1.00 73.06 89 SER A N 1
ATOM 677 C CA . SER A 1 89 ? 3.400 11.545 1.122 1.00 73.06 89 SER A CA 1
ATOM 678 C C . SER A 1 89 ? 2.962 12.697 0.214 1.00 73.06 89 SER A C 1
ATOM 680 O O . SER A 1 89 ? 2.092 13.485 0.585 1.00 73.06 89 SER A O 1
ATOM 682 N N . GLN A 1 90 ? 3.542 12.803 -0.982 1.00 78.69 90 GLN A N 1
ATOM 683 C CA . GLN A 1 90 ? 3.181 13.800 -1.984 1.00 78.69 90 GLN A CA 1
ATOM 684 C C . GLN A 1 90 ? 2.804 13.103 -3.279 1.00 78.69 90 GLN A C 1
ATOM 686 O O . GLN A 1 90 ? 3.667 12.497 -3.910 1.00 78.69 90 GLN A O 1
ATOM 691 N N . MET A 1 91 ? 1.545 13.224 -3.692 1.00 82.50 91 MET A N 1
ATOM 692 C CA . MET A 1 91 ? 1.021 12.605 -4.905 1.00 82.50 91 MET A CA 1
ATOM 693 C C . MET A 1 91 ? 0.520 13.665 -5.887 1.00 82.50 91 MET A C 1
ATOM 695 O O . MET A 1 91 ? -0.150 14.619 -5.497 1.00 82.50 91 MET A O 1
ATOM 699 N N . TYR A 1 92 ? 0.845 13.482 -7.164 1.00 84.12 92 TYR A N 1
ATOM 700 C CA . TYR A 1 92 ? 0.469 14.368 -8.258 1.00 84.12 92 TYR A CA 1
ATOM 701 C C . TYR A 1 92 ? -0.099 13.530 -9.401 1.00 84.12 92 TYR A C 1
ATOM 703 O O . TYR A 1 92 ? 0.636 12.779 -10.044 1.00 84.12 92 TYR A O 1
ATOM 711 N N . SER A 1 93 ? -1.398 13.657 -9.660 1.00 84.62 93 SER A N 1
ATOM 712 C CA . SER A 1 93 ? -2.027 13.043 -10.832 1.00 84.62 93 SER A CA 1
ATOM 713 C C . SER A 1 93 ? -1.718 13.858 -12.085 1.00 84.62 93 SER A C 1
ATOM 715 O O . SER A 1 93 ? -1.783 15.091 -12.075 1.00 84.62 93 SER A O 1
ATOM 717 N N . LEU A 1 94 ? -1.369 13.171 -13.169 1.00 82.75 94 LEU A N 1
ATOM 718 C CA . LEU A 1 94 ? -1.188 13.783 -14.478 1.00 82.75 94 LEU A CA 1
ATOM 719 C C . LEU A 1 94 ? -2.555 13.993 -15.134 1.00 82.75 94 LEU A C 1
ATOM 721 O O . LEU A 1 94 ? -3.479 13.200 -14.960 1.00 82.75 94 LEU A O 1
ATOM 725 N N . ALA A 1 95 ? -2.684 15.080 -15.897 1.00 76.75 95 ALA A N 1
ATOM 726 C CA . ALA A 1 95 ? -3.919 15.382 -16.621 1.00 76.75 95 ALA A CA 1
ATOM 727 C C . ALA A 1 95 ? -4.181 14.376 -17.753 1.00 76.75 95 ALA A C 1
ATOM 729 O O . ALA A 1 95 ? -5.330 14.080 -18.082 1.00 76.75 95 ALA A O 1
ATOM 730 N N . GLU A 1 96 ? -3.111 13.853 -18.351 1.00 76.75 96 GLU A N 1
ATOM 731 C CA . GLU A 1 96 ? -3.198 12.846 -19.396 1.00 76.75 96 GLU A CA 1
ATOM 732 C C . GLU A 1 96 ? -3.264 11.444 -18.795 1.00 76.75 96 GLU A C 1
ATOM 734 O O . GLU A 1 96 ? -2.487 11.074 -17.914 1.00 76.75 96 GLU A O 1
ATOM 739 N N . ARG A 1 97 ? -4.207 10.657 -19.308 1.00 83.88 97 ARG A N 1
ATOM 740 C CA . ARG A 1 97 ? -4.325 9.229 -19.019 1.00 83.88 97 ARG A CA 1
ATOM 741 C C . ARG A 1 97 ? -3.455 8.428 -19.976 1.00 83.88 97 ARG A C 1
ATOM 743 O O . ARG A 1 97 ? -3.158 8.893 -21.079 1.00 83.88 97 ARG A O 1
ATOM 750 N N . LEU A 1 98 ? -3.091 7.215 -19.571 1.00 81.81 98 LEU A N 1
ATOM 751 C CA . LEU A 1 98 ? -2.334 6.298 -20.410 1.00 81.81 98 LEU A CA 1
ATOM 752 C C . LEU A 1 98 ? -3.116 6.021 -21.697 1.00 81.81 98 LEU A C 1
ATOM 754 O O . LEU A 1 98 ? -4.244 5.538 -21.647 1.00 81.81 98 LEU A O 1
ATOM 758 N N . LYS A 1 99 ? -2.517 6.339 -22.844 1.00 79.12 99 LYS A N 1
ATOM 759 C CA . LYS A 1 99 ? -3.069 6.010 -24.159 1.00 79.12 99 LYS A CA 1
ATOM 760 C C . LYS A 1 99 ? -2.339 4.795 -24.700 1.00 79.12 99 LYS A C 1
ATOM 762 O O . LYS A 1 99 ? -1.126 4.841 -24.899 1.00 79.12 99 LYS A O 1
ATOM 767 N N . TYR A 1 100 ? -3.073 3.722 -24.958 1.00 65.75 100 TYR A N 1
ATOM 768 C CA . TYR A 1 100 ? -2.526 2.571 -25.660 1.00 65.75 100 TYR A CA 1
ATOM 769 C C . TYR A 1 100 ? -2.461 2.871 -27.157 1.00 65.75 100 TYR A C 1
ATOM 771 O O . TYR A 1 100 ? -3.485 2.926 -27.836 1.00 65.75 100 TYR A O 1
ATOM 779 N N . GLU A 1 101 ? -1.262 3.036 -27.717 1.00 56.44 101 GLU A N 1
ATOM 780 C CA . GLU A 1 101 ? -1.137 2.985 -29.172 1.00 56.44 101 GLU A CA 1
ATOM 781 C C . GLU A 1 101 ? -1.425 1.554 -29.656 1.00 56.44 101 GLU A C 1
ATOM 783 O O . GLU A 1 101 ? -0.903 0.570 -29.121 1.00 56.44 101 GLU A O 1
ATOM 788 N N . SER A 1 102 ? -2.246 1.427 -30.701 1.00 47.50 102 SER A N 1
ATOM 789 C CA . SER A 1 102 ? -2.766 0.159 -31.245 1.00 47.50 102 SER A CA 1
ATOM 790 C C . SER A 1 102 ? -1.700 -0.895 -31.589 1.00 47.50 102 SER A C 1
ATOM 792 O O . SER A 1 102 ? -2.008 -2.084 -31.684 1.00 47.50 102 SER A O 1
ATOM 794 N N . LYS A 1 103 ? -0.426 -0.505 -31.723 1.00 48.56 103 LYS A N 1
ATOM 795 C CA . LYS A 1 103 ? 0.701 -1.428 -31.934 1.00 48.56 103 LYS A CA 1
ATOM 796 C C . LYS A 1 103 ? 0.980 -2.337 -30.732 1.00 48.56 103 LYS A C 1
ATOM 798 O O . LYS A 1 103 ? 1.353 -3.487 -30.935 1.00 48.56 103 LYS A O 1
ATOM 803 N N . VAL A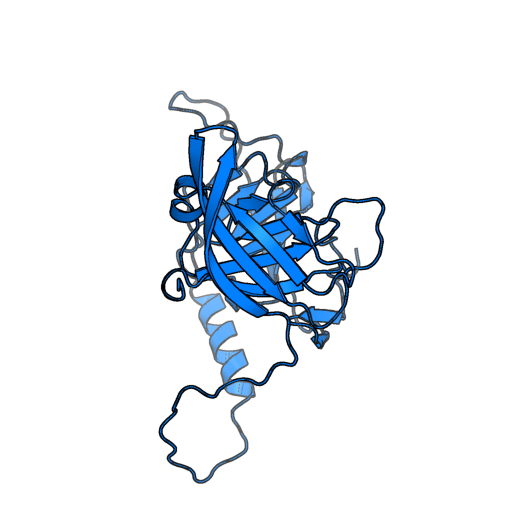 1 104 ? 0.758 -1.876 -29.500 1.00 50.41 104 VAL A N 1
ATOM 804 C CA . VAL A 1 104 ? 0.979 -2.695 -28.289 1.00 50.41 104 VAL A CA 1
ATOM 805 C C . VAL A 1 104 ? -0.156 -3.711 -28.097 1.00 50.41 104 VAL A C 1
ATOM 807 O O . VAL A 1 104 ? 0.061 -4.795 -27.563 1.00 50.41 104 VAL A O 1
ATOM 810 N N . GLN A 1 105 ? -1.349 -3.412 -28.619 1.00 45.62 105 GLN A N 1
ATOM 811 C CA . GLN A 1 105 ? -2.506 -4.312 -28.606 1.00 45.62 105 GLN A CA 1
ATOM 812 C C . GLN A 1 105 ? -2.273 -5.582 -29.443 1.00 45.62 105 GLN A C 1
ATOM 814 O O . GLN A 1 105 ? -2.791 -6.643 -29.096 1.00 45.62 105 GLN A O 1
ATOM 819 N N . ARG A 1 106 ? -1.457 -5.499 -30.508 1.00 42.81 106 ARG A N 1
ATOM 820 C CA . ARG A 1 106 ? -1.003 -6.671 -31.279 1.00 42.81 106 ARG A CA 1
ATOM 821 C C . ARG A 1 106 ? -0.038 -7.544 -30.485 1.00 42.81 106 ARG A C 1
ATOM 823 O O . ARG A 1 106 ? -0.215 -8.750 -30.459 1.00 42.81 106 ARG A O 1
ATOM 830 N N . LEU A 1 107 ? 0.903 -6.948 -29.754 1.00 45.66 107 LEU A N 1
ATOM 831 C CA . LEU A 1 107 ? 1.861 -7.709 -28.943 1.00 45.66 107 LEU A CA 1
ATOM 832 C C . LEU A 1 107 ? 1.182 -8.440 -27.771 1.00 45.66 107 LEU A C 1
ATOM 834 O O . LEU A 1 107 ? 1.528 -9.578 -27.472 1.00 45.66 107 LEU A O 1
ATOM 838 N N . THR A 1 108 ? 0.170 -7.840 -27.133 1.00 46.88 108 THR A N 1
ATOM 839 C CA . THR A 1 108 ? -0.604 -8.512 -26.069 1.00 46.88 108 THR A CA 1
ATOM 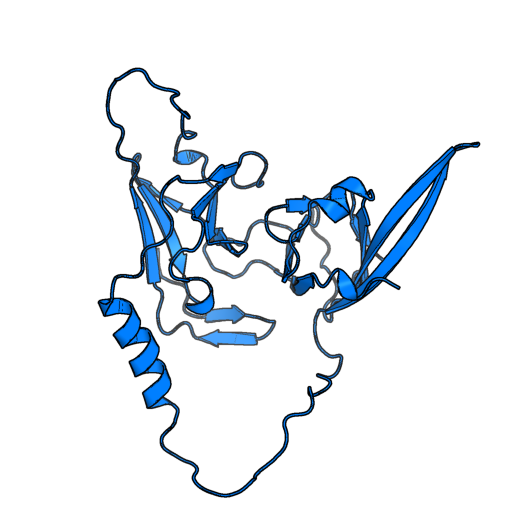840 C C . THR A 1 108 ? -1.549 -9.598 -26.582 1.00 46.88 108 THR A C 1
ATOM 842 O O . THR A 1 108 ? -1.906 -10.493 -25.814 1.00 46.88 108 THR A O 1
ATOM 845 N N . SER A 1 109 ? -1.962 -9.544 -27.852 1.00 48.25 109 SER A N 1
ATOM 846 C CA . SER A 1 109 ? -2.770 -10.599 -28.477 1.00 48.25 109 SER A CA 1
ATOM 847 C C . SER A 1 109 ? -1.905 -11.720 -29.061 1.00 48.25 109 SER A C 1
ATOM 849 O O . SER A 1 109 ? -2.245 -12.881 -28.859 1.00 48.25 109 SER A O 1
ATOM 851 N N . GLU A 1 110 ? -0.749 -11.403 -29.649 1.00 40.75 110 GLU A N 1
ATOM 852 C CA . GLU A 1 110 ? 0.211 -12.385 -30.178 1.00 40.75 110 GLU A CA 1
ATOM 853 C C . GLU A 1 110 ? 0.826 -13.261 -29.071 1.00 40.75 110 GLU A C 1
ATOM 855 O O . GLU A 1 110 ? 0.900 -14.482 -29.213 1.00 40.75 110 GLU A O 1
ATOM 860 N N . VAL A 1 111 ? 1.155 -12.685 -27.906 1.00 48.22 111 VAL A N 1
ATOM 861 C CA . VAL A 1 111 ? 1.669 -13.458 -26.755 1.00 48.22 111 VAL A CA 1
ATOM 862 C C . VAL A 1 111 ? 0.610 -14.401 -26.162 1.00 48.22 111 VAL A C 1
ATOM 864 O O . VAL A 1 111 ? 0.956 -15.448 -25.613 1.00 48.22 111 VAL A O 1
ATOM 867 N N . LYS A 1 112 ? -0.685 -14.079 -26.292 1.00 43.84 112 LYS A N 1
ATOM 868 C CA . LYS A 1 112 ? -1.765 -14.992 -25.879 1.00 43.84 112 LYS A CA 1
ATOM 869 C C . LYS A 1 112 ? -1.954 -16.147 -26.866 1.00 43.84 112 LYS A C 1
ATOM 871 O O . LYS A 1 112 ? -2.243 -17.257 -26.429 1.00 43.84 112 LYS A O 1
ATOM 876 N N . THR A 1 113 ? -1.741 -15.927 -28.163 1.00 40.41 113 THR A N 1
ATOM 877 C CA . THR A 1 113 ? -1.941 -16.960 -29.197 1.00 40.41 113 THR A CA 1
ATOM 878 C C . THR A 1 113 ? -0.863 -18.043 -29.239 1.00 40.41 113 THR A C 1
ATOM 880 O O . THR A 1 113 ? -1.166 -19.169 -29.632 1.00 40.41 113 THR A O 1
ATOM 883 N N . ASP A 1 114 ? 0.351 -17.776 -28.755 1.00 37.16 114 ASP A N 1
ATOM 884 C CA . ASP A 1 114 ? 1.425 -18.784 -28.755 1.00 37.16 114 ASP A CA 1
ATOM 885 C C . ASP A 1 114 ? 1.298 -19.820 -27.622 1.00 37.16 114 ASP A C 1
ATOM 887 O O . ASP A 1 114 ? 2.009 -20.826 -27.610 1.00 37.16 114 ASP A O 1
ATOM 891 N N . SER A 1 115 ? 0.368 -19.614 -26.681 1.00 44.78 115 SER A N 1
ATOM 892 C CA . SER A 1 115 ? 0.130 -20.531 -25.556 1.00 44.78 115 SER A CA 1
ATOM 893 C C . SER A 1 115 ? -1.100 -21.438 -25.725 1.00 44.78 115 SER A C 1
ATOM 895 O O . SER A 1 115 ? -1.337 -22.285 -24.868 1.00 44.78 115 SER A O 1
ATOM 897 N N . GLU A 1 116 ? -1.864 -21.324 -26.821 1.00 39.62 116 GLU A N 1
ATOM 898 C CA . GLU A 1 116 ? -3.133 -22.064 -27.004 1.00 39.62 116 GLU A CA 1
ATOM 899 C C . GLU A 1 116 ? -3.107 -23.172 -28.077 1.00 39.62 116 GLU A C 1
ATOM 901 O O . GLU A 1 116 ? -4.138 -23.766 -28.387 1.00 39.62 116 GLU A O 1
ATOM 906 N N . SER A 1 117 ? -1.940 -23.556 -28.604 1.00 39.41 117 SER A N 1
ATOM 907 C CA . SER A 1 117 ? -1.837 -24.640 -29.600 1.00 39.41 117 SER A CA 1
ATOM 908 C C . SER A 1 117 ? -1.219 -25.930 -29.051 1.00 39.41 117 SER A C 1
ATOM 910 O O . SER A 1 117 ? -0.154 -26.352 -29.490 1.00 39.41 117 SER A O 1
ATOM 912 N N . LYS A 1 118 ? -1.906 -26.570 -28.095 1.00 35.06 118 LYS A N 1
ATOM 913 C CA . LYS A 1 118 ? -2.017 -28.041 -27.923 1.00 35.06 118 LYS A CA 1
ATOM 914 C C . LYS A 1 118 ? -2.684 -28.344 -26.580 1.00 35.06 118 LYS A C 1
ATOM 916 O O . LYS A 1 118 ? -1.998 -28.401 -25.575 1.00 35.06 118 LYS A O 1
ATOM 921 N N . VAL A 1 119 ? -3.999 -28.552 -26.584 1.00 33.75 119 VAL A N 1
ATOM 922 C CA . VAL A 1 119 ? -4.709 -29.750 -26.083 1.00 33.75 119 VAL A CA 1
ATOM 923 C C . VAL A 1 119 ? -6.184 -29.532 -26.431 1.00 33.75 119 VAL A C 1
ATOM 925 O O . VAL A 1 119 ? -6.882 -28.738 -25.812 1.00 33.75 119 VAL A O 1
ATOM 928 N N . GLN A 1 120 ? -6.659 -30.235 -27.454 1.00 30.59 120 GLN A N 1
ATOM 929 C CA . GLN A 1 120 ? -8.070 -30.315 -27.803 1.00 30.59 120 GLN A CA 1
ATOM 930 C C . GLN A 1 120 ? -8.635 -31.585 -27.155 1.00 30.59 120 GLN A C 1
ATOM 932 O O . GLN A 1 120 ? -8.169 -32.672 -27.486 1.00 30.59 120 GLN A O 1
ATOM 937 N N . ALA A 1 121 ? -9.586 -31.441 -26.225 1.00 31.59 121 ALA A N 1
ATOM 938 C CA . ALA A 1 121 ? -10.862 -32.175 -26.177 1.00 31.59 121 ALA A CA 1
ATOM 939 C C . ALA A 1 121 ? -11.465 -32.240 -24.760 1.00 31.59 121 ALA A C 1
ATOM 941 O O . ALA A 1 121 ? -10.833 -32.663 -23.797 1.00 31.59 121 ALA A O 1
ATOM 942 N N . THR A 1 122 ? -12.761 -31.912 -24.716 1.00 32.44 122 THR A N 1
ATOM 943 C CA . THR A 1 122 ? -13.776 -32.281 -23.712 1.00 32.44 122 THR A CA 1
ATOM 944 C C . THR A 1 122 ? -13.586 -31.795 -22.277 1.00 32.44 122 THR A C 1
ATOM 946 O O . THR A 1 122 ? -12.936 -32.448 -21.471 1.00 32.44 122 THR A O 1
ATOM 949 N N . SER A 1 123 ? -14.297 -30.718 -21.923 1.00 31.55 123 SER A N 1
ATOM 950 C CA . SER A 1 123 ? -15.228 -30.697 -20.779 1.00 31.55 123 SER A CA 1
ATOM 951 C C . SER A 1 123 ? -15.984 -29.368 -20.739 1.00 31.55 123 SER A C 1
ATOM 953 O O . SER A 1 123 ? -15.454 -28.335 -20.345 1.00 31.55 123 SER A O 1
ATOM 955 N N . THR A 1 124 ? -17.256 -29.402 -21.129 1.00 40.19 124 THR A N 1
ATOM 956 C CA . THR A 1 124 ? -18.269 -28.457 -20.651 1.00 40.19 124 THR A CA 1
ATOM 957 C C . THR A 1 124 ? -18.303 -28.513 -19.127 1.00 40.19 124 THR A C 1
ATOM 959 O O . THR A 1 124 ? -18.723 -29.516 -18.557 1.00 40.19 124 THR A O 1
ATOM 962 N N . SER A 1 125 ? -17.865 -27.447 -18.464 1.00 28.78 125 SER A N 1
ATOM 963 C CA . SER A 1 125 ? -17.991 -27.292 -17.019 1.00 28.78 125 SER A CA 1
ATOM 964 C C . SER A 1 125 ? -18.317 -25.841 -16.707 1.00 28.78 125 SER A C 1
ATOM 966 O O . SER A 1 125 ? -17.459 -24.965 -16.771 1.00 28.78 125 SER A O 1
ATOM 968 N N . ASN A 1 126 ? -19.584 -25.631 -16.365 1.00 31.62 126 ASN A N 1
ATOM 969 C CA . ASN A 1 126 ? -20.101 -24.542 -15.546 1.00 31.62 126 ASN A CA 1
ATOM 970 C C . ASN A 1 126 ? -19.037 -24.068 -14.534 1.00 31.62 126 ASN A C 1
ATOM 972 O O . ASN A 1 126 ? -18.682 -24.807 -13.614 1.00 31.62 126 ASN A O 1
ATOM 976 N N . VAL A 1 127 ? -18.492 -22.863 -14.713 1.00 32.06 127 VAL A N 1
ATOM 977 C CA . VAL A 1 127 ? -17.502 -22.297 -13.788 1.00 32.06 127 VAL A CA 1
ATOM 978 C C . VAL A 1 127 ? -18.254 -21.720 -12.593 1.00 32.06 127 VAL A C 1
ATOM 980 O O . VAL A 1 127 ? -18.629 -20.551 -12.568 1.00 32.06 127 VAL A O 1
ATOM 983 N N . GLN A 1 128 ? -18.502 -22.568 -11.594 1.00 29.09 128 GLN A N 1
ATOM 984 C CA . GLN A 1 128 ? -18.659 -22.095 -10.222 1.00 29.09 128 GLN A CA 1
ATOM 985 C C . GLN A 1 128 ? -17.324 -21.487 -9.753 1.00 29.09 128 GLN A C 1
ATOM 987 O O . GLN A 1 128 ? -16.265 -22.021 -10.100 1.00 29.09 128 GLN A O 1
ATOM 992 N N . PRO A 1 129 ? -17.342 -20.398 -8.963 1.00 36.22 129 PRO A N 1
ATOM 993 C CA . PRO A 1 129 ? -16.129 -19.808 -8.413 1.00 36.22 129 PRO A CA 1
ATOM 994 C C . PRO A 1 129 ? -15.421 -20.842 -7.532 1.00 36.22 129 PRO A C 1
ATOM 996 O O . PRO A 1 129 ? -15.952 -21.318 -6.526 1.00 36.22 129 PRO A O 1
ATOM 999 N N . ARG A 1 130 ? -14.224 -21.235 -7.961 1.00 32.81 130 ARG A N 1
ATOM 1000 C CA . ARG A 1 130 ? -13.380 -22.214 -7.282 1.00 32.81 130 ARG A CA 1
ATOM 1001 C C . ARG A 1 130 ? -12.861 -21.567 -5.995 1.00 32.81 130 ARG A C 1
ATOM 1003 O O . ARG A 1 130 ? -12.161 -20.564 -6.059 1.00 32.81 130 ARG A O 1
ATOM 1010 N N . LYS A 1 131 ? -13.215 -22.133 -4.836 1.00 44.44 131 LYS A N 1
ATOM 1011 C CA . LYS A 1 131 ? -12.546 -21.862 -3.555 1.00 44.44 131 LYS A CA 1
ATOM 1012 C C . LYS A 1 131 ? -11.062 -22.214 -3.714 1.00 44.44 131 LYS A C 1
ATOM 1014 O O . LYS A 1 131 ? -10.716 -23.394 -3.720 1.00 44.44 131 LYS A O 1
ATOM 1019 N N . GLU A 1 132 ? -10.215 -21.210 -3.912 1.00 44.31 132 GLU A N 1
ATOM 1020 C CA . GLU A 1 132 ? -8.762 -21.347 -3.819 1.00 44.31 132 GLU A CA 1
ATOM 1021 C C . GLU A 1 132 ? -8.394 -21.605 -2.353 1.00 44.31 132 GLU A C 1
ATOM 1023 O O . GLU A 1 132 ? -8.780 -20.860 -1.454 1.00 44.31 132 GLU A O 1
ATOM 1028 N N . GLY A 1 133 ? -7.724 -22.730 -2.108 1.00 38.44 133 GLY A N 1
ATOM 1029 C CA . GLY A 1 133 ? -7.291 -23.150 -0.783 1.00 38.44 133 GLY A CA 1
ATOM 1030 C C . GLY A 1 133 ? -6.133 -22.298 -0.260 1.00 38.44 133 GLY A C 1
ATOM 1031 O O . GLY A 1 133 ? -5.067 -22.272 -0.859 1.00 38.44 133 GLY A O 1
ATOM 1032 N N . GLU A 1 134 ? -6.392 -21.601 0.845 1.00 47.91 134 GLU A N 1
ATOM 1033 C CA . GLU A 1 134 ? -5.631 -21.452 2.106 1.00 47.91 134 GLU A CA 1
ATOM 1034 C C . GLU A 1 134 ? -4.086 -21.335 2.173 1.00 47.91 134 GLU A C 1
ATOM 1036 O O . GLU A 1 134 ? -3.579 -21.107 3.271 1.00 47.91 134 GLU A O 1
ATOM 1041 N N . GLU A 1 135 ? -3.304 -21.412 1.095 1.00 58.59 135 GLU A N 1
ATOM 1042 C CA . GLU A 1 135 ? -1.824 -21.376 1.189 1.00 58.59 135 GLU A CA 1
ATOM 1043 C C . GLU A 1 135 ? -1.182 -20.011 0.867 1.00 58.59 135 GLU A C 1
ATOM 1045 O O . GLU A 1 135 ? 0.043 -19.863 0.888 1.00 58.59 135 GLU A O 1
ATOM 1050 N N . GLY A 1 136 ? -1.993 -18.981 0.618 1.00 80.25 136 GLY A N 1
ATOM 1051 C CA . GLY A 1 136 ? -1.536 -17.641 0.246 1.00 80.25 136 GLY A CA 1
ATOM 1052 C C . GLY A 1 136 ? -1.661 -16.584 1.345 1.00 80.25 136 GLY A C 1
ATOM 1053 O O . GLY A 1 136 ? -2.313 -16.765 2.372 1.00 80.25 136 GLY A O 1
ATOM 1054 N N . ASN A 1 137 ? -1.048 -15.431 1.089 1.00 88.94 137 ASN A N 1
ATOM 1055 C CA . ASN A 1 137 ? -1.392 -14.199 1.789 1.00 88.94 137 ASN A CA 1
ATOM 1056 C C . ASN A 1 137 ? -2.822 -13.801 1.403 1.00 88.94 137 ASN A C 1
ATOM 1058 O O . ASN A 1 137 ? -3.143 -13.764 0.216 1.00 88.94 137 ASN A O 1
ATOM 1062 N N . GLN A 1 138 ? -3.673 -13.486 2.373 1.00 92.12 138 GLN A N 1
ATOM 1063 C CA . GLN A 1 138 ? -5.082 -13.206 2.106 1.00 92.12 138 GLN A CA 1
ATOM 1064 C C . GLN A 1 138 ? -5.683 -12.200 3.083 1.00 92.12 138 GLN A C 1
ATOM 1066 O O . GLN A 1 138 ? -5.257 -12.086 4.237 1.00 92.12 138 GLN A O 1
ATOM 1071 N N . VAL A 1 139 ? -6.730 -11.517 2.627 1.00 90.62 139 VAL A N 1
ATOM 1072 C CA . VAL A 1 139 ? -7.649 -10.782 3.496 1.00 90.62 139 VAL A CA 1
ATOM 1073 C C . VAL A 1 139 ? -8.539 -11.797 4.211 1.00 90.62 139 VAL A C 1
ATOM 1075 O O . VAL A 1 139 ? -9.309 -12.509 3.576 1.00 90.62 139 VAL A O 1
ATOM 1078 N N . VAL A 1 140 ? -8.418 -11.883 5.534 1.00 90.69 140 VAL A N 1
ATOM 1079 C CA . VAL A 1 140 ? -9.203 -12.806 6.368 1.00 90.69 140 VAL A CA 1
ATOM 1080 C C . VAL A 1 140 ? -10.617 -12.277 6.569 1.00 90.69 140 VAL A C 1
ATOM 1082 O O . VAL A 1 140 ? -11.577 -13.040 6.514 1.00 90.69 140 VAL A O 1
ATOM 1085 N N . GLY A 1 141 ? -10.756 -10.972 6.801 1.00 91.50 141 GLY A N 1
ATOM 1086 C CA . GLY A 1 141 ? -12.064 -10.363 6.983 1.00 91.50 141 GLY A CA 1
ATOM 1087 C C . GLY A 1 141 ? -12.012 -8.870 7.263 1.00 91.50 141 GLY A C 1
ATOM 1088 O O . GLY A 1 141 ? -10.989 -8.323 7.680 1.00 91.50 141 GLY A O 1
ATOM 1089 N N . ILE A 1 142 ? -13.154 -8.223 7.046 1.00 94.19 142 ILE A N 1
ATOM 1090 C CA . ILE A 1 142 ? -13.390 -6.817 7.361 1.00 94.19 142 ILE A CA 1
ATOM 1091 C C . ILE A 1 142 ? -14.516 -6.767 8.386 1.00 94.19 142 ILE A C 1
ATOM 1093 O O . ILE A 1 142 ? -15.626 -7.216 8.109 1.00 94.19 142 ILE A O 1
ATOM 1097 N N . ARG A 1 143 ? -14.241 -6.215 9.567 1.00 94.06 143 ARG A N 1
ATOM 1098 C CA . ARG A 1 143 ? -15.210 -6.145 10.667 1.00 94.06 143 ARG A CA 1
ATOM 1099 C C . ARG A 1 143 ? -15.351 -4.737 11.211 1.00 94.06 143 ARG A C 1
ATOM 1101 O O . ARG A 1 143 ? -14.410 -3.941 11.206 1.00 94.06 143 ARG A O 1
ATOM 1108 N N . SER A 1 144 ? -16.533 -4.442 11.732 1.00 92.69 144 SER A N 1
ATOM 1109 C CA . SER A 1 144 ? -16.755 -3.230 12.521 1.00 92.69 144 SER A CA 1
ATOM 1110 C C . SER A 1 144 ? -16.199 -3.417 13.934 1.00 92.69 144 SER A C 1
ATOM 1112 O O . SER A 1 144 ? -16.398 -4.458 14.553 1.00 92.69 144 SER A O 1
ATOM 1114 N N . ALA A 1 145 ? -15.528 -2.400 14.464 1.00 89.12 145 ALA A N 1
ATOM 1115 C CA . ALA A 1 145 ? -15.017 -2.386 15.831 1.00 89.12 145 ALA A CA 1
ATOM 1116 C C . ALA A 1 145 ? -15.399 -1.078 16.534 1.00 89.12 145 ALA A C 1
ATOM 1118 O O . ALA A 1 145 ? -15.787 -0.099 15.897 1.00 89.12 145 ALA A O 1
ATOM 1119 N N . VAL A 1 146 ? -15.287 -1.047 17.862 1.00 87.12 146 VAL A N 1
ATOM 1120 C CA . VAL A 1 146 ? -15.496 0.169 18.657 1.00 87.12 146 VAL A CA 1
ATOM 1121 C C . VAL A 1 146 ? -14.332 0.329 19.618 1.00 87.12 146 VAL A C 1
ATOM 1123 O O . VAL A 1 146 ? -14.034 -0.574 20.396 1.00 87.12 146 VAL A O 1
ATOM 1126 N N . ARG A 1 147 ? -13.691 1.497 19.591 1.00 80.38 147 ARG A N 1
ATOM 1127 C CA . ARG A 1 147 ? -12.710 1.893 20.602 1.00 80.38 147 ARG A CA 1
ATOM 1128 C C . ARG A 1 147 ? -13.392 2.778 21.633 1.00 80.38 147 ARG A C 1
ATOM 1130 O O . ARG A 1 147 ? -14.031 3.764 21.276 1.00 80.38 147 ARG A O 1
ATOM 1137 N N . VAL A 1 148 ? -13.250 2.426 22.907 1.00 80.12 148 VAL A N 1
ATOM 1138 C CA . VAL A 1 148 ? -13.794 3.203 24.025 1.00 80.12 148 VAL A CA 1
ATOM 1139 C C . VAL A 1 148 ? -12.651 3.945 24.708 1.00 80.12 148 VAL A C 1
ATOM 1141 O O . VAL A 1 148 ? -11.665 3.329 25.105 1.00 80.12 148 VAL A O 1
ATOM 1144 N N . ILE A 1 149 ? -12.770 5.268 24.817 1.00 74.44 149 ILE A N 1
ATOM 1145 C CA . ILE A 1 149 ? -11.822 6.132 25.531 1.00 74.44 149 ILE A CA 1
ATOM 1146 C C . ILE A 1 149 ? -12.635 6.950 26.536 1.00 74.44 149 ILE A C 1
ATOM 1148 O O . ILE A 1 149 ? -13.364 7.868 26.159 1.00 74.44 149 ILE A O 1
ATOM 1152 N N . GLY A 1 150 ? -12.555 6.584 27.818 1.00 84.19 150 GLY A N 1
ATOM 1153 C CA . GLY A 1 150 ? -13.430 7.143 28.851 1.00 84.19 150 GLY A CA 1
ATOM 1154 C C . GLY A 1 150 ? -14.903 6.842 28.551 1.00 84.19 150 GLY A C 1
ATOM 1155 O O . GLY A 1 150 ? -15.283 5.681 28.421 1.00 84.19 150 GLY A O 1
ATOM 1156 N N . ALA A 1 151 ? -15.721 7.888 28.412 1.00 87.06 151 ALA A N 1
ATOM 1157 C CA . ALA A 1 151 ? -17.133 7.775 28.029 1.00 87.06 151 ALA A CA 1
ATOM 1158 C C . ALA A 1 151 ? -17.367 7.811 26.504 1.00 87.06 151 ALA A C 1
ATOM 1160 O O . ALA A 1 151 ? -18.480 7.556 26.042 1.00 87.06 151 ALA A O 1
ATOM 1161 N N . THR A 1 152 ? -16.339 8.117 25.708 1.00 79.06 152 THR A N 1
ATOM 1162 C CA . THR A 1 152 ? -16.472 8.293 24.258 1.00 79.06 152 THR A CA 1
ATOM 1163 C C . THR A 1 152 ? -16.318 6.959 23.535 1.00 79.06 152 THR A C 1
ATOM 1165 O O . THR A 1 152 ? -15.332 6.244 23.729 1.00 79.06 152 THR A O 1
ATOM 1168 N N . ARG A 1 153 ? -17.281 6.634 22.663 1.00 85.69 153 ARG A N 1
ATOM 1169 C CA . ARG A 1 153 ? -17.234 5.475 21.759 1.00 85.69 153 ARG A CA 1
ATOM 1170 C C . ARG A 1 153 ? -16.880 5.935 20.350 1.00 85.69 153 ARG A C 1
ATOM 1172 O O . ARG A 1 153 ? -17.612 6.725 19.765 1.00 85.69 153 ARG A O 1
ATOM 1179 N N . MET A 1 154 ? -15.788 5.415 19.804 1.00 85.12 154 MET A N 1
ATOM 1180 C CA . MET A 1 154 ? -15.329 5.716 18.451 1.00 85.12 154 MET A CA 1
ATOM 1181 C C . MET A 1 154 ? -15.509 4.486 17.552 1.00 85.12 154 MET A C 1
ATOM 1183 O O . MET A 1 154 ? -14.890 3.452 17.824 1.00 85.12 154 MET A O 1
ATOM 1187 N N . PRO A 1 155 ? -16.351 4.559 16.505 1.00 90.75 155 PRO A N 1
ATOM 1188 C CA . PRO A 1 155 ? -16.525 3.461 15.564 1.00 90.75 155 PRO A CA 1
ATOM 1189 C C . PRO A 1 155 ? -15.298 3.332 14.657 1.00 90.75 155 PRO A C 1
ATOM 1191 O O . PRO A 1 155 ? -14.812 4.313 14.095 1.00 90.75 155 PRO A O 1
ATOM 1194 N N . LEU A 1 156 ? -14.828 2.103 14.481 1.00 93.81 156 LEU A N 1
ATOM 1195 C CA . LEU A 1 156 ? -13.659 1.746 13.684 1.00 93.81 156 LEU A CA 1
ATOM 1196 C C . LEU A 1 156 ? -14.000 0.612 12.712 1.00 93.81 156 LEU A C 1
ATOM 1198 O O . LEU A 1 156 ? -15.008 -0.083 12.861 1.00 93.81 156 LEU A O 1
ATOM 1202 N N . VAL A 1 157 ? -13.146 0.427 11.716 1.00 95.44 157 VAL A N 1
ATOM 1203 C CA . VAL A 1 157 ? -13.135 -0.727 10.818 1.00 95.44 157 VAL A CA 1
ATOM 1204 C C . VAL A 1 157 ? -11.797 -1.426 10.987 1.00 95.44 157 VAL A C 1
ATOM 1206 O O . VAL A 1 157 ? -10.757 -0.772 10.979 1.00 95.44 157 VAL A O 1
ATOM 1209 N N . GLN A 1 158 ? -11.817 -2.742 11.153 1.00 96.44 158 GLN A N 1
ATOM 1210 C CA . GLN A 1 158 ? -10.611 -3.561 11.189 1.00 96.44 158 GLN A CA 1
ATOM 1211 C C . GLN A 1 158 ? -10.573 -4.469 9.970 1.00 96.44 158 GLN A C 1
ATOM 1213 O O . GLN A 1 158 ? -11.540 -5.180 9.700 1.00 96.44 158 GLN A O 1
ATOM 1218 N N . ILE A 1 159 ? -9.450 -4.443 9.262 1.00 96.38 159 ILE A N 1
ATOM 1219 C CA . ILE A 1 159 ? -9.146 -5.349 8.158 1.00 96.38 159 ILE A CA 1
ATOM 1220 C C . ILE A 1 159 ? -8.064 -6.298 8.658 1.00 96.38 159 ILE A C 1
ATOM 1222 O O . ILE A 1 159 ? -6.955 -5.867 8.973 1.00 96.38 159 ILE A O 1
ATOM 1226 N N . GLU A 1 160 ? -8.404 -7.576 8.769 1.00 96.25 160 GLU A N 1
ATOM 1227 C CA . GLU A 1 160 ? -7.476 -8.618 9.190 1.00 96.25 160 GLU A CA 1
ATOM 1228 C C . GLU A 1 160 ? -6.855 -9.282 7.964 1.00 96.25 160 GLU A C 1
ATOM 1230 O O . GLU A 1 160 ? -7.556 -9.721 7.051 1.00 96.25 160 GLU A O 1
ATOM 1235 N N . LEU A 1 161 ? -5.530 -9.344 7.948 1.00 95.75 161 LEU A N 1
ATOM 1236 C CA . LEU A 1 161 ? -4.719 -9.918 6.889 1.00 95.75 161 LEU A CA 1
ATOM 1237 C C . LEU A 1 161 ? -3.889 -11.059 7.471 1.00 95.75 161 LEU A C 1
ATOM 1239 O O . LEU A 1 161 ? -3.285 -10.919 8.536 1.00 95.75 161 LEU A O 1
ATOM 1243 N N . ARG A 1 162 ? -3.818 -12.176 6.752 1.00 94.62 162 ARG A N 1
ATOM 1244 C CA . ARG A 1 162 ? -3.005 -13.336 7.122 1.00 94.62 162 ARG A CA 1
ATOM 1245 C C . ARG A 1 162 ? -1.961 -13.578 6.052 1.00 94.62 162 ARG A C 1
ATOM 1247 O O . ARG A 1 162 ? -2.283 -13.567 4.869 1.00 94.62 162 ARG A O 1
ATOM 1254 N N . THR A 1 163 ? -0.723 -13.801 6.470 1.00 91.94 163 THR A N 1
ATOM 1255 C CA . THR A 1 163 ? 0.396 -14.152 5.590 1.00 91.94 163 THR A CA 1
ATOM 1256 C C . THR A 1 163 ? 0.813 -15.606 5.798 1.00 91.94 163 THR A C 1
ATOM 1258 O O . THR A 1 163 ? 0.748 -16.136 6.912 1.00 91.94 163 THR A O 1
ATOM 1261 N N . SER A 1 164 ? 1.252 -16.262 4.724 1.00 86.38 164 SER A N 1
ATOM 1262 C CA . SER A 1 164 ? 1.790 -17.627 4.778 1.00 86.38 164 SER A CA 1
ATOM 1263 C C . SER A 1 164 ? 3.225 -17.666 5.320 1.00 86.38 164 SER A C 1
ATOM 1265 O O . SER A 1 164 ? 3.628 -18.653 5.941 1.00 86.38 164 SER A O 1
ATOM 1267 N N . ARG A 1 165 ? 3.981 -16.569 5.164 1.00 87.81 165 ARG A N 1
ATOM 1268 C CA . ARG A 1 165 ? 5.347 -16.400 5.691 1.00 87.81 165 ARG A CA 1
ATOM 1269 C C . ARG A 1 165 ? 5.400 -15.281 6.741 1.00 87.81 165 ARG A C 1
ATOM 1271 O O . ARG A 1 165 ? 4.873 -14.200 6.472 1.00 87.81 165 ARG A O 1
ATOM 1278 N N . PRO A 1 166 ? 6.016 -15.501 7.919 1.00 88.69 166 PRO A N 1
ATOM 1279 C CA . PRO A 1 166 ? 6.084 -14.473 8.950 1.00 88.69 166 PRO A CA 1
ATOM 1280 C C . PRO A 1 166 ? 6.926 -13.277 8.489 1.00 88.69 166 PRO A C 1
ATOM 1282 O O . PRO A 1 166 ? 7.883 -13.445 7.728 1.00 88.69 166 PRO A O 1
ATOM 1285 N N . PHE A 1 167 ? 6.593 -12.080 8.968 1.00 87.75 167 PHE A N 1
ATOM 1286 C CA . PHE A 1 167 ? 7.401 -10.889 8.715 1.00 87.75 167 PHE A CA 1
ATOM 1287 C C . PHE A 1 167 ? 8.757 -10.997 9.445 1.00 87.75 167 PHE A C 1
ATOM 1289 O O . PHE A 1 167 ? 8.771 -11.172 10.667 1.00 87.75 167 PHE A O 1
ATOM 1296 N N . PRO A 1 168 ? 9.905 -10.913 8.746 1.00 86.00 168 PRO A N 1
ATOM 1297 C CA . PRO A 1 168 ? 11.214 -10.952 9.387 1.00 86.00 168 PRO A CA 1
ATOM 1298 C C . PRO A 1 168 ? 11.433 -9.728 10.290 1.00 86.00 168 PRO A C 1
ATOM 1300 O O . PRO A 1 168 ? 10.925 -8.646 9.993 1.00 86.00 168 PRO A O 1
ATOM 1303 N N . PRO A 1 169 ? 12.238 -9.848 11.359 1.00 83.44 169 PRO A N 1
ATOM 1304 C CA . PRO A 1 169 ? 12.644 -8.691 12.143 1.00 83.44 169 PRO A CA 1
ATOM 1305 C C . PRO A 1 169 ? 13.489 -7.748 11.277 1.00 83.44 169 PRO A C 1
ATOM 1307 O O . PRO A 1 169 ? 14.495 -8.151 10.688 1.00 83.44 169 PRO A O 1
ATOM 1310 N N . ARG A 1 170 ? 13.084 -6.480 11.199 1.00 86.06 170 ARG A N 1
ATOM 1311 C CA . ARG A 1 170 ? 13.795 -5.414 10.483 1.00 86.06 170 ARG A CA 1
ATOM 1312 C C . ARG A 1 170 ? 13.929 -4.190 11.389 1.00 86.06 170 ARG A C 1
ATOM 1314 O O . ARG A 1 170 ? 13.148 -4.000 12.315 1.00 86.06 170 ARG A O 1
ATOM 1321 N N . HIS A 1 171 ? 14.931 -3.359 11.110 1.00 82.81 171 HIS A N 1
ATOM 1322 C CA . HIS A 1 171 ? 15.092 -2.053 11.764 1.00 82.81 171 HIS A CA 1
ATOM 1323 C C . HIS A 1 171 ? 14.165 -0.979 11.171 1.00 82.81 171 HIS A C 1
ATOM 1325 O O . HIS A 1 171 ? 14.040 0.106 11.733 1.00 82.81 171 HIS A O 1
ATOM 1331 N N . THR A 1 172 ? 13.534 -1.280 10.038 1.00 85.38 172 THR A N 1
ATOM 1332 C CA . THR A 1 172 ? 12.544 -0.452 9.352 1.00 85.38 172 THR A CA 1
ATOM 1333 C C . THR A 1 172 ? 11.139 -0.931 9.709 1.00 85.38 172 THR A C 1
ATOM 1335 O O . THR A 1 172 ? 10.922 -2.109 9.991 1.00 85.38 172 THR A O 1
ATOM 1338 N N . ALA A 1 173 ? 10.185 -0.003 9.775 1.00 87.50 173 ALA A N 1
ATOM 1339 C CA . ALA A 1 173 ? 8.805 -0.319 10.127 1.00 87.50 173 ALA A CA 1
ATOM 1340 C C . ALA A 1 173 ? 8.053 -0.882 8.913 1.00 87.50 173 ALA A C 1
ATOM 1342 O O . ALA A 1 173 ? 8.177 -0.361 7.805 1.00 87.50 173 ALA A O 1
ATOM 1343 N N . LEU A 1 174 ? 7.259 -1.931 9.139 1.00 90.69 174 LEU A N 1
ATOM 1344 C CA . LEU A 1 174 ? 6.388 -2.506 8.119 1.00 90.69 174 LEU A CA 1
ATOM 1345 C C . LEU A 1 174 ? 5.324 -1.481 7.705 1.00 90.69 174 LEU A C 1
ATOM 1347 O O . LEU A 1 174 ? 4.653 -0.893 8.551 1.00 90.69 174 LEU A O 1
ATOM 1351 N N . GLN A 1 175 ? 5.167 -1.297 6.402 1.00 92.00 175 GLN A N 1
ATOM 1352 C CA . GLN A 1 175 ? 4.157 -0.450 5.784 1.00 92.00 175 GLN A CA 1
ATOM 1353 C C . GLN A 1 175 ? 3.127 -1.324 5.079 1.00 92.00 175 GLN A C 1
ATOM 1355 O O . GLN A 1 175 ? 3.464 -2.369 4.520 1.00 9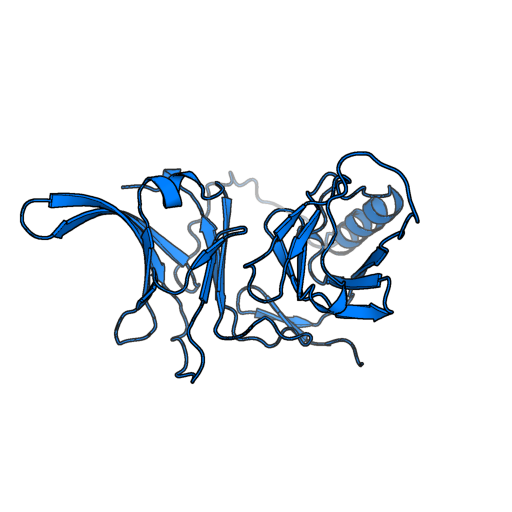2.00 175 GLN A O 1
ATOM 1360 N N . LEU A 1 176 ? 1.875 -0.875 5.084 1.00 94.31 176 LEU A N 1
ATOM 1361 C CA . LEU A 1 176 ? 0.792 -1.471 4.314 1.00 94.31 176 LEU A CA 1
ATOM 1362 C C . LEU A 1 176 ? 0.245 -0.423 3.357 1.00 94.31 176 LEU A C 1
ATOM 1364 O O . LEU A 1 176 ? -0.086 0.691 3.753 1.00 94.31 176 LEU A O 1
ATOM 1368 N N . GLN A 1 177 ? 0.106 -0.805 2.105 1.00 93.00 177 GLN A N 1
ATOM 1369 C CA . GLN A 1 177 ? -0.511 -0.023 1.060 1.00 93.00 177 GLN A CA 1
ATOM 1370 C C . GLN A 1 177 ? -1.873 -0.631 0.719 1.00 93.00 177 GLN A C 1
ATOM 1372 O O . GLN A 1 177 ? -1.982 -1.846 0.558 1.00 93.00 177 GLN A O 1
ATOM 1377 N N . VAL A 1 178 ? -2.902 0.210 0.605 1.00 94.19 178 VAL A N 1
ATOM 1378 C CA . VAL A 1 178 ? -4.217 -0.165 0.065 1.00 94.19 178 VAL A CA 1
ATOM 1379 C C . VAL A 1 178 ? -4.585 0.813 -1.046 1.00 94.19 178 VAL A C 1
ATOM 1381 O O . VAL A 1 178 ? -4.891 1.981 -0.784 1.00 94.19 178 VAL A O 1
ATOM 1384 N N . GLY A 1 179 ? -4.523 0.353 -2.295 1.00 90.69 179 GLY A N 1
ATOM 1385 C CA . GLY A 1 179 ? -4.573 1.226 -3.467 1.00 90.69 179 GLY A CA 1
ATOM 1386 C C . GLY A 1 179 ? -3.469 2.283 -3.395 1.00 90.69 179 GLY A C 1
ATOM 1387 O O . GLY A 1 179 ? -2.295 1.948 -3.278 1.00 90.69 179 GLY A O 1
ATOM 1388 N N . LYS A 1 180 ? -3.847 3.565 -3.400 1.00 88.44 180 LYS A N 1
ATOM 1389 C CA . LYS A 1 180 ? -2.917 4.710 -3.340 1.00 88.44 180 LYS A CA 1
ATOM 1390 C C . LYS A 1 180 ? -2.553 5.180 -1.924 1.00 88.44 180 LYS A C 1
ATOM 1392 O O . LYS A 1 180 ? -1.802 6.142 -1.779 1.00 88.44 180 LYS A O 1
ATOM 1397 N N . ARG A 1 181 ? -3.105 4.566 -0.869 1.00 91.50 181 ARG A N 1
ATOM 1398 C CA . ARG A 1 181 ? -2.890 5.005 0.523 1.00 91.50 181 ARG A CA 1
ATOM 1399 C C . ARG A 1 181 ? -1.910 4.106 1.255 1.00 91.50 181 ARG A C 1
ATOM 1401 O O . ARG A 1 181 ? -1.984 2.889 1.121 1.00 91.50 181 ARG A O 1
ATOM 1408 N N . PHE A 1 182 ? -1.067 4.721 2.079 1.00 91.38 182 PHE A N 1
ATOM 1409 C CA . PHE A 1 182 ? -0.096 4.044 2.933 1.00 91.38 182 PHE A CA 1
ATOM 1410 C C . PHE A 1 182 ? -0.502 4.153 4.400 1.00 91.38 182 PHE A C 1
ATOM 1412 O O . PHE A 1 182 ? -0.975 5.198 4.847 1.00 91.38 182 PHE A O 1
ATOM 1419 N N . PHE A 1 183 ? -0.281 3.071 5.133 1.00 93.88 183 PHE A N 1
ATOM 1420 C CA . PHE A 1 183 ? -0.592 2.915 6.544 1.00 93.88 183 PHE A CA 1
ATOM 1421 C C . PHE A 1 183 ? 0.643 2.396 7.268 1.00 93.88 183 PHE A C 1
ATOM 1423 O O . PHE A 1 183 ? 1.311 1.471 6.801 1.00 93.88 183 PHE A O 1
ATOM 1430 N N . LEU A 1 184 ? 0.933 3.004 8.413 1.00 90.38 184 LEU A N 1
ATOM 1431 C CA . LEU A 1 184 ? 2.089 2.665 9.245 1.00 90.38 184 LEU A CA 1
ATOM 1432 C C . LEU A 1 184 ? 1.670 2.598 10.711 1.00 90.38 184 LEU A C 1
ATOM 1434 O O . LEU A 1 184 ? 1.914 1.608 11.390 1.00 90.38 184 LEU A O 1
ATOM 1438 N N . ASN A 1 185 ? 0.986 3.640 11.182 1.00 90.44 185 ASN A N 1
ATOM 1439 C CA . ASN A 1 185 ? 0.586 3.776 12.583 1.00 90.44 185 ASN A CA 1
ATOM 1440 C C . ASN A 1 185 ? -0.708 3.015 12.900 1.00 90.44 185 ASN A C 1
ATOM 1442 O O . ASN A 1 185 ? -1.006 2.723 14.055 1.00 90.44 185 AS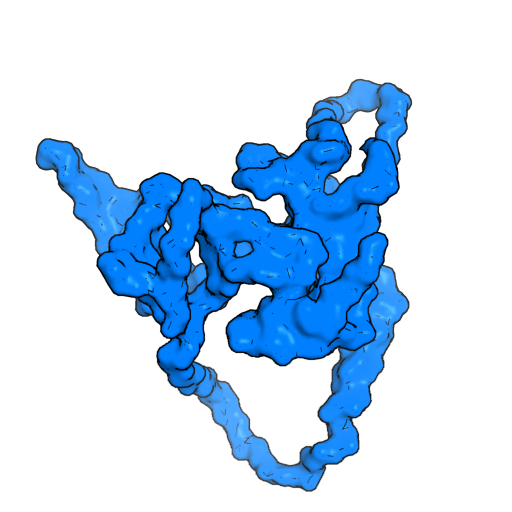N A O 1
ATOM 1446 N N . GLU A 1 186 ? -1.488 2.708 11.868 1.00 93.31 186 GLU A N 1
ATOM 1447 C CA . GLU A 1 186 ? -2.769 2.008 11.929 1.00 93.31 186 GLU A CA 1
ATOM 1448 C C . GLU A 1 186 ? -2.604 0.484 11.921 1.00 93.31 186 GLU A C 1
ATOM 1450 O O . GLU A 1 186 ? -3.594 -0.250 11.991 1.00 93.31 186 GLU A O 1
ATOM 1455 N N . LEU A 1 187 ? -1.360 0.015 11.801 1.00 92.69 187 LEU A N 1
ATOM 1456 C CA . LEU A 1 187 ? -1.013 -1.390 11.708 1.00 92.69 187 LEU A CA 1
ATOM 1457 C C . LEU A 1 187 ? -0.665 -1.963 13.068 1.00 92.69 187 LEU A C 1
ATOM 1459 O O . LEU A 1 187 ? 0.181 -1.450 13.798 1.00 92.69 187 LEU A O 1
ATOM 1463 N N . THR A 1 188 ? -1.278 -3.096 13.368 1.00 91.69 188 THR A N 1
ATOM 1464 C CA . THR A 1 188 ? -0.877 -3.961 14.469 1.00 91.69 188 THR A CA 1
ATOM 1465 C C . THR A 1 188 ? -0.621 -5.363 13.940 1.00 91.69 188 THR A C 1
ATOM 1467 O O . THR A 1 188 ? -1.142 -5.755 12.897 1.00 91.69 188 THR A O 1
ATOM 1470 N N . GLY A 1 189 ? 0.221 -6.118 14.636 1.00 89.56 189 GLY A N 1
ATOM 1471 C CA . GLY A 1 189 ? 0.540 -7.496 14.285 1.00 89.56 189 GLY A CA 1
ATOM 1472 C C . GLY A 1 189 ? 0.386 -8.418 15.481 1.00 89.56 189 GLY A C 1
ATOM 1473 O O . GLY A 1 189 ? 0.389 -7.970 16.631 1.00 89.56 189 GLY A O 1
ATOM 1474 N N . ASP A 1 190 ? 0.250 -9.709 15.212 1.00 89.00 190 ASP A N 1
ATOM 1475 C CA . ASP A 1 190 ? 0.375 -10.720 16.252 1.00 89.00 190 ASP A CA 1
ATOM 1476 C C . ASP A 1 190 ? 1.849 -11.012 16.578 1.00 89.00 190 ASP A C 1
ATOM 1478 O O . ASP A 1 190 ? 2.773 -10.660 15.845 1.00 89.00 190 ASP A O 1
ATOM 1482 N N . HIS A 1 191 ? 2.081 -11.695 17.698 1.00 85.12 191 HIS A N 1
ATOM 1483 C CA . HIS A 1 191 ? 3.428 -12.086 18.125 1.00 85.12 191 HIS A CA 1
ATOM 1484 C C . HIS A 1 191 ? 4.091 -13.105 17.181 1.00 85.12 191 HIS A C 1
ATOM 1486 O O . HIS A 1 191 ? 5.297 -13.319 17.264 1.00 85.12 191 HIS A O 1
ATOM 1492 N N . THR A 1 192 ? 3.316 -13.751 16.302 1.00 87.44 192 THR A N 1
ATOM 1493 C CA . THR A 1 192 ? 3.834 -14.721 15.328 1.00 87.44 192 THR A CA 1
ATOM 1494 C C . THR A 1 192 ? 4.338 -14.053 14.048 1.00 87.44 192 THR A C 1
ATOM 1496 O O . THR A 1 192 ? 5.026 -14.695 13.252 1.00 87.44 192 THR A O 1
ATOM 1499 N N . GLY A 1 193 ? 3.991 -12.777 13.834 1.00 87.69 193 GLY A N 1
ATOM 1500 C CA . GLY A 1 193 ? 4.265 -12.055 12.597 1.00 87.69 193 GLY A CA 1
ATOM 1501 C C . GLY A 1 193 ? 3.503 -12.619 11.398 1.00 87.69 193 GLY A C 1
ATOM 1502 O O . GLY A 1 193 ? 3.922 -12.387 10.267 1.00 87.69 193 GLY A O 1
ATOM 1503 N N . ARG A 1 194 ? 2.436 -13.399 11.620 1.00 92.12 194 ARG A N 1
ATOM 1504 C CA . ARG A 1 194 ? 1.623 -14.005 10.552 1.00 92.12 194 ARG A CA 1
ATOM 1505 C C . ARG A 1 194 ? 0.285 -13.318 10.347 1.00 92.12 194 ARG A C 1
ATOM 1507 O O . ARG A 1 194 ? -0.359 -13.547 9.322 1.00 92.12 194 ARG A O 1
ATOM 1514 N N . THR A 1 195 ? -0.112 -12.477 11.290 1.00 93.69 195 THR A N 1
ATOM 1515 C CA . THR A 1 195 ? -1.363 -11.732 11.226 1.00 93.69 195 THR A CA 1
ATOM 1516 C C . THR A 1 195 ? -1.062 -10.248 11.308 1.00 93.69 195 THR A C 1
ATOM 1518 O O . THR A 1 195 ? -0.310 -9.811 12.178 1.00 93.69 195 THR A O 1
ATOM 1521 N N . LEU A 1 196 ? -1.672 -9.475 10.416 1.00 95.00 196 LEU A N 1
ATOM 1522 C CA . LEU A 1 196 ? -1.649 -8.020 10.425 1.00 95.00 196 LEU A CA 1
ATOM 1523 C C . LEU A 1 196 ? -3.088 -7.520 10.538 1.00 95.00 196 LEU A C 1
ATOM 1525 O O . LEU A 1 196 ? -3.975 -7.998 9.837 1.00 95.00 196 LEU A O 1
ATOM 1529 N N . THR A 1 197 ? -3.337 -6.554 11.409 1.00 96.25 197 THR A N 1
ATOM 1530 C CA . THR A 1 197 ? -4.628 -5.878 11.514 1.00 96.25 197 THR A CA 1
ATOM 1531 C C . THR A 1 197 ? -4.442 -4.409 11.178 1.00 96.25 197 THR A C 1
ATOM 1533 O O . THR A 1 197 ? -3.716 -3.694 11.865 1.00 96.25 197 THR A O 1
ATOM 1536 N N . LEU A 1 198 ? -5.127 -3.950 10.134 1.00 97.00 198 LEU A N 1
ATOM 1537 C CA . LEU A 1 198 ? -5.245 -2.534 9.809 1.00 97.00 198 LEU A CA 1
ATOM 1538 C C . LEU A 1 198 ? -6.498 -1.976 10.491 1.00 97.00 198 LEU A C 1
ATOM 1540 O O . LEU A 1 198 ? -7.604 -2.451 10.232 1.00 97.00 198 LEU A O 1
ATOM 1544 N N . THR A 1 199 ? -6.337 -0.972 11.354 1.00 96.44 199 THR A N 1
ATOM 1545 C CA . THR A 1 199 ? -7.446 -0.332 12.081 1.00 96.44 199 THR A CA 1
ATOM 1546 C C . THR A 1 199 ? -7.698 1.083 11.567 1.00 96.44 199 THR A C 1
ATOM 1548 O O . THR A 1 199 ? -6.864 1.966 11.728 1.00 96.44 199 THR A O 1
ATOM 1551 N N . LEU A 1 200 ? -8.878 1.320 11.000 1.00 96.62 200 LEU A N 1
ATOM 1552 C CA . LEU A 1 200 ? -9.254 2.568 10.335 1.00 96.62 200 LEU A CA 1
ATOM 1553 C C . LEU A 1 200 ? -10.457 3.228 11.004 1.00 96.62 200 LEU A C 1
ATOM 1555 O O . LEU A 1 200 ? -11.323 2.552 11.564 1.00 96.62 200 LEU A O 1
ATOM 1559 N N . THR A 1 201 ? -10.569 4.550 10.881 1.00 95.25 201 THR A N 1
ATOM 1560 C CA . THR A 1 201 ? -11.849 5.237 11.104 1.00 95.25 201 THR A CA 1
ATOM 1561 C C . THR A 1 201 ? -12.824 4.928 9.961 1.00 95.25 201 THR A C 1
ATOM 1563 O O . THR A 1 201 ? -12.422 4.470 8.887 1.00 95.25 201 THR A O 1
ATOM 1566 N N . GLN A 1 202 ? -14.122 5.180 10.169 1.00 93.38 202 GLN A N 1
ATOM 1567 C CA . GLN A 1 202 ? -15.121 5.007 9.102 1.00 93.38 202 GLN A CA 1
ATOM 1568 C C . GLN A 1 202 ? -14.819 5.899 7.888 1.00 93.38 202 GLN A C 1
ATOM 1570 O O . GLN A 1 202 ? -14.965 5.450 6.755 1.00 93.38 202 GLN A O 1
ATOM 1575 N N . GLU A 1 203 ? -14.349 7.125 8.123 1.00 94.38 203 GLU A N 1
ATOM 1576 C CA . GLU A 1 203 ? -13.967 8.080 7.076 1.00 94.38 203 GLU A CA 1
ATOM 1577 C C . GLU A 1 203 ? -12.775 7.563 6.262 1.00 94.38 203 GLU A C 1
ATOM 1579 O O . GLU A 1 203 ? -12.863 7.452 5.040 1.00 94.38 203 GLU A O 1
ATOM 1584 N N . MET A 1 204 ? -11.705 7.118 6.932 1.00 95.25 204 MET A N 1
ATOM 1585 C CA . MET A 1 204 ? -10.533 6.553 6.255 1.00 95.25 204 MET A CA 1
ATOM 1586 C C . MET A 1 204 ? -10.890 5.320 5.419 1.00 95.25 204 MET A C 1
ATOM 1588 O O . MET A 1 204 ? -10.381 5.157 4.312 1.00 95.25 204 MET A O 1
ATOM 1592 N N . PHE A 1 205 ? -11.774 4.455 5.930 1.00 95.62 205 PHE A N 1
ATOM 1593 C CA . PHE A 1 205 ? -12.250 3.284 5.195 1.00 95.62 205 PHE A CA 1
ATOM 1594 C C . PHE A 1 205 ? -13.142 3.663 4.003 1.00 95.62 205 PHE A C 1
ATOM 1596 O O . PHE A 1 205 ? -13.061 3.034 2.944 1.00 95.62 205 PHE A O 1
ATOM 1603 N N . ALA A 1 206 ? -13.984 4.690 4.140 1.00 94.06 206 ALA A N 1
ATOM 1604 C CA . ALA A 1 206 ? -14.814 5.193 3.048 1.00 94.06 206 ALA A CA 1
ATOM 1605 C C . ALA A 1 206 ? -13.955 5.708 1.881 1.00 94.06 206 ALA A C 1
ATOM 1607 O O . ALA A 1 206 ? -14.259 5.392 0.733 1.00 94.06 206 ALA A O 1
ATOM 1608 N N . GLU A 1 207 ? -12.840 6.375 2.184 1.00 94.69 207 GLU A N 1
ATOM 1609 C CA . GLU A 1 207 ? -11.873 6.901 1.209 1.00 94.69 207 GLU A CA 1
ATOM 1610 C C . GLU A 1 207 ? -11.065 5.827 0.458 1.00 94.69 207 GLU A C 1
ATOM 1612 O O . GLU A 1 207 ? -10.433 6.136 -0.549 1.00 94.69 207 GLU A O 1
ATOM 1617 N N . LEU A 1 208 ? -11.042 4.570 0.919 1.00 94.38 208 LEU A N 1
ATOM 1618 C CA . LEU A 1 208 ? -10.358 3.497 0.187 1.00 94.38 208 LEU A CA 1
ATOM 1619 C C . LEU A 1 208 ? -11.065 3.182 -1.140 1.00 94.38 208 LEU A C 1
ATOM 1621 O O . LEU A 1 208 ? -12.289 3.225 -1.221 1.00 94.38 208 LEU A O 1
ATOM 1625 N N . ASN A 1 209 ? -10.336 2.774 -2.174 1.00 91.56 209 ASN A N 1
ATOM 1626 C CA . ASN A 1 209 ? -10.965 2.330 -3.420 1.00 91.56 209 ASN A CA 1
ATOM 1627 C C . ASN A 1 209 ? -11.455 0.879 -3.294 1.00 91.56 209 ASN A C 1
ATOM 1629 O O . ASN A 1 209 ? -10.724 0.007 -2.822 1.00 91.56 209 ASN A O 1
ATOM 1633 N N . GLN A 1 210 ? -12.687 0.605 -3.738 1.00 93.25 210 GLN A N 1
ATOM 1634 C CA . GLN A 1 210 ? -13.145 -0.774 -3.942 1.00 93.25 210 GLN A CA 1
ATOM 1635 C C . GLN A 1 210 ? -12.237 -1.442 -4.981 1.00 93.25 210 GLN A C 1
ATOM 1637 O O . GLN A 1 210 ? -12.015 -0.894 -6.056 1.00 93.25 210 GLN A O 1
ATOM 1642 N N . GLY A 1 211 ? -11.733 -2.632 -4.668 1.00 91.19 211 GLY A N 1
ATOM 1643 C CA . GLY A 1 211 ? -10.818 -3.374 -5.530 1.00 91.19 211 GLY A CA 1
ATOM 1644 C C . GLY A 1 211 ? -9.364 -2.897 -5.487 1.00 91.19 211 GLY A C 1
ATOM 1645 O O . GLY A 1 211 ? -8.558 -3.444 -6.240 1.00 91.19 211 GLY A O 1
ATOM 1646 N N . GLY A 1 212 ? -9.023 -1.928 -4.626 1.00 89.81 212 GLY A N 1
ATOM 1647 C CA . GLY A 1 212 ? -7.650 -1.450 -4.457 1.00 89.81 212 GLY A CA 1
ATOM 1648 C C . GLY A 1 212 ? -6.722 -2.564 -3.968 1.00 89.81 212 GLY A C 1
ATOM 1649 O O . GLY A 1 212 ? -7.100 -3.349 -3.097 1.00 89.81 212 GLY A O 1
ATOM 1650 N N . GLU A 1 213 ? -5.523 -2.656 -4.540 1.00 89.62 213 GLU A N 1
ATOM 1651 C CA . GLU A 1 213 ? -4.551 -3.696 -4.184 1.00 89.62 213 GLU A CA 1
ATOM 1652 C C . GLU A 1 213 ? -4.028 -3.502 -2.754 1.00 89.62 213 GLU A C 1
ATOM 1654 O O . GLU A 1 213 ? -3.756 -2.375 -2.343 1.00 89.62 213 GLU A O 1
ATOM 1659 N N . ILE A 1 214 ? -3.903 -4.595 -1.998 1.00 93.38 214 ILE A N 1
ATOM 1660 C CA . ILE A 1 214 ? -3.402 -4.612 -0.624 1.00 93.38 214 ILE A CA 1
ATOM 1661 C C . ILE A 1 214 ? -2.020 -5.259 -0.610 1.00 93.38 214 ILE A C 1
ATOM 1663 O O . ILE A 1 214 ? -1.879 -6.449 -0.905 1.00 93.38 214 ILE A O 1
ATOM 1667 N N . VAL A 1 215 ? -1.009 -4.485 -0.225 1.00 91.75 215 VAL A N 1
ATOM 1668 C CA . VAL A 1 215 ? 0.396 -4.901 -0.272 1.00 91.75 215 VAL A CA 1
ATOM 1669 C C . VAL A 1 215 ? 1.124 -4.459 0.993 1.00 91.75 215 VAL A C 1
ATOM 1671 O O . VAL A 1 215 ? 0.978 -3.312 1.396 1.00 91.75 215 VAL A O 1
ATOM 1674 N N . ALA A 1 216 ? 1.926 -5.325 1.615 1.00 92.06 216 ALA A N 1
ATOM 1675 C CA . ALA A 1 216 ? 2.817 -4.940 2.716 1.00 92.06 216 ALA A CA 1
ATOM 1676 C C . ALA A 1 216 ? 4.295 -5.052 2.329 1.00 92.06 216 ALA A C 1
ATOM 1678 O O . ALA A 1 216 ? 4.662 -5.932 1.551 1.00 92.06 216 ALA A O 1
ATOM 1679 N N . PHE A 1 217 ? 5.138 -4.182 2.887 1.00 90.06 217 PHE A N 1
ATOM 1680 C CA . PHE A 1 217 ? 6.588 -4.165 2.668 1.00 90.06 217 PHE A CA 1
ATOM 1681 C C . PHE A 1 217 ? 7.306 -3.376 3.780 1.00 90.06 217 PHE A C 1
ATOM 1683 O O . PHE A 1 217 ? 6.727 -2.480 4.388 1.00 90.06 217 PHE A O 1
ATOM 1690 N N . PHE A 1 218 ? 8.564 -3.708 4.081 1.00 86.06 218 PHE A N 1
ATOM 1691 C CA . PHE A 1 218 ? 9.375 -2.992 5.089 1.00 86.06 218 PHE A CA 1
ATOM 1692 C C . PHE A 1 218 ? 10.083 -1.770 4.519 1.00 86.06 218 PHE A C 1
ATOM 1694 O O . PHE A 1 218 ? 10.091 -0.684 5.092 1.00 86.06 218 PHE A O 1
ATOM 1701 N N . ASP A 1 219 ? 10.676 -1.988 3.357 1.00 76.12 219 ASP A N 1
ATOM 1702 C CA . ASP A 1 219 ? 11.376 -1.001 2.571 1.00 76.12 219 ASP A CA 1
ATOM 1703 C C . ASP A 1 219 ? 10.758 -1.012 1.183 1.00 76.12 219 ASP A C 1
ATOM 1705 O O . ASP A 1 219 ? 10.128 -1.991 0.773 1.00 76.12 219 ASP A O 1
ATOM 1709 N N . LYS A 1 220 ? 10.910 0.102 0.470 1.00 65.75 220 LYS A N 1
ATOM 1710 C CA . LYS A 1 220 ? 10.395 0.247 -0.894 1.00 65.75 220 LYS A CA 1
ATOM 1711 C C . LYS A 1 220 ? 10.792 -0.977 -1.727 1.00 65.75 220 LYS A C 1
ATOM 1713 O O . LYS A 1 220 ? 11.921 -1.445 -1.551 1.00 65.75 220 LYS A O 1
ATOM 1718 N N . PRO A 1 221 ? 9.948 -1.429 -2.673 1.00 59.06 221 PRO A N 1
ATOM 1719 C CA . PRO A 1 221 ? 10.418 -2.296 -3.737 1.00 59.06 221 PRO A CA 1
ATOM 1720 C C . PRO A 1 221 ? 11.657 -1.667 -4.361 1.00 59.06 221 PRO A C 1
ATOM 1722 O O . PRO A 1 221 ? 11.604 -0.587 -4.954 1.00 59.06 221 PRO A O 1
ATOM 1725 N N . ASP A 1 222 ? 12.809 -2.283 -4.113 1.00 53.53 222 ASP A N 1
ATOM 1726 C CA . ASP A 1 222 ? 14.049 -1.815 -4.683 1.00 53.53 222 ASP A CA 1
ATOM 1727 C C . ASP A 1 222 ? 14.002 -2.056 -6.197 1.00 53.53 222 ASP A C 1
ATOM 1729 O O . ASP A 1 222 ? 13.194 -2.826 -6.723 1.00 53.53 222 ASP A O 1
ATOM 1733 N N . ARG A 1 223 ? 14.873 -1.372 -6.939 1.00 50.34 223 ARG A N 1
ATOM 1734 C CA . ARG A 1 223 ? 14.894 -1.435 -8.413 1.00 50.34 223 ARG A CA 1
ATOM 1735 C C . ARG A 1 223 ? 15.137 -2.847 -8.965 1.00 50.34 223 ARG A C 1
ATOM 1737 O O . ARG A 1 223 ? 15.035 -3.040 -10.172 1.00 50.34 223 ARG A O 1
ATOM 1744 N N . SER A 1 224 ? 15.504 -3.794 -8.105 1.00 50.16 224 SER A N 1
ATOM 1745 C CA . SER A 1 224 ? 15.812 -5.172 -8.459 1.00 50.16 224 SER A CA 1
ATOM 1746 C C . SER A 1 224 ? 14.599 -6.109 -8.384 1.00 50.16 224 SER A C 1
ATOM 1748 O O . SER A 1 224 ? 14.687 -7.227 -8.884 1.00 50.16 224 SER A O 1
ATOM 1750 N N . GLY A 1 225 ? 13.468 -5.657 -7.822 1.00 51.03 225 GLY A N 1
ATOM 1751 C CA . GLY A 1 225 ? 12.277 -6.493 -7.647 1.00 51.03 225 GLY A CA 1
ATOM 1752 C C . GLY A 1 225 ? 12.441 -7.570 -6.568 1.00 51.03 225 GLY A C 1
ATOM 1753 O O . GLY A 1 225 ? 11.644 -8.503 -6.527 1.00 51.03 225 GLY A O 1
ATOM 1754 N N . PHE A 1 226 ? 13.463 -7.454 -5.708 1.00 49.50 226 PHE A N 1
ATOM 1755 C CA . PHE A 1 226 ? 13.756 -8.405 -4.629 1.00 49.50 226 PHE A CA 1
ATOM 1756 C C . PHE A 1 226 ? 13.305 -7.917 -3.250 1.00 49.50 226 PHE A C 1
ATOM 1758 O O . PHE A 1 226 ? 13.658 -8.531 -2.241 1.00 49.50 226 PHE A O 1
ATOM 1765 N N . ALA A 1 227 ? 12.542 -6.826 -3.162 1.00 61.78 227 ALA A N 1
ATOM 1766 C CA . ALA A 1 227 ? 11.982 -6.450 -1.875 1.00 61.78 227 ALA A CA 1
ATOM 1767 C C . ALA A 1 227 ? 11.034 -7.533 -1.362 1.00 61.78 227 ALA A C 1
ATOM 1769 O O . ALA A 1 227 ? 10.247 -8.117 -2.109 1.00 61.78 227 ALA A O 1
ATOM 1770 N N . ASP A 1 228 ? 11.105 -7.766 -0.056 1.00 77.31 228 ASP A N 1
ATOM 1771 C CA . ASP A 1 228 ? 10.140 -8.584 0.652 1.00 77.31 228 ASP A CA 1
ATOM 1772 C C . ASP A 1 228 ? 8.774 -7.888 0.596 1.00 77.31 228 ASP A C 1
ATOM 1774 O O . ASP A 1 228 ? 8.456 -7.033 1.423 1.00 77.31 228 ASP A O 1
ATOM 1778 N N . VAL A 1 229 ? 7.997 -8.229 -0.431 1.00 85.50 229 VAL A N 1
ATOM 1779 C CA . VAL A 1 229 ? 6.641 -7.735 -0.652 1.00 85.50 229 VAL A CA 1
ATOM 1780 C C . VAL A 1 229 ? 5.645 -8.856 -0.353 1.00 85.50 229 VAL A C 1
ATOM 1782 O O . VAL A 1 229 ? 5.851 -10.022 -0.707 1.00 85.50 229 VAL A O 1
ATOM 1785 N N . TRP A 1 230 ? 4.556 -8.514 0.329 1.00 90.75 230 TRP A N 1
ATOM 1786 C CA . TRP A 1 230 ? 3.438 -9.410 0.610 1.00 90.75 230 TRP A CA 1
ATOM 1787 C C . TRP A 1 230 ? 2.179 -8.883 -0.068 1.00 90.75 230 TRP A C 1
ATOM 1789 O O . TRP A 1 230 ? 1.608 -7.893 0.379 1.00 90.75 230 TRP A O 1
ATOM 1799 N N . HIS A 1 231 ? 1.732 -9.555 -1.127 1.00 90.62 231 HIS A N 1
ATOM 1800 C CA . HIS A 1 231 ? 0.470 -9.242 -1.803 1.00 90.62 231 HIS A CA 1
ATOM 1801 C C . HIS A 1 231 ? -0.675 -9.985 -1.120 1.00 90.62 231 HIS A C 1
ATOM 1803 O O . HIS A 1 231 ? -0.630 -11.207 -1.073 1.00 90.62 231 HIS A O 1
ATOM 1809 N N . PHE A 1 232 ? -1.687 -9.278 -0.620 1.00 91.81 232 PHE A N 1
ATOM 1810 C CA . PHE A 1 232 ? -2.866 -9.863 0.043 1.00 91.81 232 PHE A CA 1
ATOM 1811 C C . PHE A 1 232 ? -4.104 -9.914 -0.862 1.00 91.81 232 PHE A C 1
ATOM 1813 O O . PHE A 1 232 ? -5.169 -10.356 -0.430 1.00 91.81 232 PHE A O 1
ATOM 1820 N N . GLY A 1 233 ? -3.976 -9.455 -2.109 1.00 90.44 233 GLY A N 1
ATOM 1821 C CA . GLY A 1 233 ? -5.068 -9.381 -3.075 1.00 90.44 233 GLY A CA 1
ATOM 1822 C C . GLY A 1 233 ? -5.702 -7.994 -3.126 1.00 90.44 233 GLY A C 1
ATOM 1823 O O . GLY A 1 233 ? -5.023 -6.982 -2.973 1.00 90.44 233 GLY A O 1
ATOM 1824 N N . ARG A 1 234 ? -7.007 -7.939 -3.397 1.00 91.69 234 ARG A N 1
ATOM 1825 C CA . ARG A 1 234 ? -7.755 -6.689 -3.593 1.00 91.69 234 ARG A CA 1
ATOM 1826 C C . ARG A 1 234 ? -8.757 -6.471 -2.469 1.00 91.69 234 ARG A C 1
ATOM 1828 O O . ARG A 1 234 ? -9.371 -7.421 -1.992 1.00 91.69 234 ARG A O 1
ATOM 1835 N N . LEU A 1 235 ? -8.954 -5.214 -2.083 1.00 93.81 235 LEU A N 1
ATOM 1836 C CA . LEU A 1 235 ? -9.941 -4.831 -1.084 1.00 93.81 235 LEU A CA 1
ATOM 1837 C C . LEU A 1 235 ? -11.359 -5.068 -1.607 1.00 93.81 235 LEU A C 1
ATOM 1839 O O . LEU A 1 235 ? -11.780 -4.425 -2.566 1.00 93.81 235 LEU A O 1
ATOM 1843 N N . ASP A 1 236 ? -12.126 -5.908 -0.920 1.00 93.06 236 ASP A N 1
ATOM 1844 C CA . ASP A 1 236 ? -13.563 -6.029 -1.140 1.00 93.06 236 ASP A CA 1
ATOM 1845 C C . ASP A 1 236 ? -14.350 -5.478 0.053 1.00 93.06 236 ASP A C 1
ATOM 1847 O O . ASP A 1 236 ? -14.527 -6.160 1.062 1.00 93.06 236 ASP A O 1
ATOM 1851 N N . LYS A 1 237 ? -14.865 -4.249 -0.059 1.00 89.62 237 LYS A N 1
ATOM 1852 C CA . LYS A 1 237 ? -15.655 -3.614 1.005 1.00 89.62 237 LYS A CA 1
ATOM 1853 C C . LYS A 1 237 ? -17.011 -4.288 1.232 1.00 89.62 237 LYS A C 1
ATOM 1855 O O . LYS A 1 237 ? -17.597 -4.086 2.294 1.00 89.62 237 LYS A O 1
ATOM 1860 N N . GLY A 1 238 ? -17.508 -5.064 0.262 1.00 83.12 238 GLY A N 1
ATOM 1861 C CA . GLY A 1 238 ? -18.764 -5.809 0.374 1.00 83.12 238 GLY A CA 1
ATOM 1862 C C . GLY A 1 238 ? -18.680 -6.986 1.347 1.00 83.12 238 GLY A C 1
ATOM 1863 O O . GLY A 1 238 ? -19.701 -7.422 1.867 1.00 83.12 238 GLY A O 1
ATOM 1864 N N . SER A 1 239 ? -17.466 -7.447 1.660 1.00 73.44 239 SER A N 1
ATOM 1865 C CA . SER A 1 239 ? -17.206 -8.543 2.601 1.00 73.44 239 SER A CA 1
ATOM 1866 C C . SER A 1 239 ? -17.361 -8.168 4.085 1.00 73.44 239 SER A C 1
ATOM 1868 O O . SER A 1 239 ? -17.036 -8.970 4.961 1.00 73.44 239 SER A O 1
ATOM 1870 N N . ARG A 1 240 ? -17.835 -6.950 4.387 1.00 68.25 240 ARG A N 1
ATOM 1871 C CA . ARG A 1 240 ? -17.967 -6.443 5.757 1.00 68.25 240 ARG A CA 1
ATOM 1872 C C . ARG A 1 240 ? -19.040 -7.221 6.524 1.00 68.25 240 ARG A C 1
ATOM 1874 O O . ARG A 1 240 ? -20.217 -7.148 6.172 1.00 68.25 240 ARG A O 1
ATOM 1881 N N . GLN A 1 241 ? -18.615 -7.916 7.577 1.00 57.75 241 GLN A N 1
ATOM 1882 C CA . GLN A 1 241 ? -19.486 -8.619 8.526 1.00 57.75 241 GLN A CA 1
ATOM 1883 C C . GLN A 1 241 ? -19.737 -7.785 9.789 1.00 57.75 241 GLN A C 1
ATOM 1885 O O . GLN A 1 241 ? -18.869 -6.951 10.167 1.00 57.75 241 GLN A O 1
#

pLDDT: mean 74.34, std 19.31, range [28.78, 97.0]